Protein AF-A0A1K1N8X7-F1 (afdb_monomer_lite)

Radius of gyration: 22.72 Å; chains: 1; bounding box: 54×36×56 Å

pLDDT: mean 76.46, std 19.42, range [24.62, 95.69]

Secondary structure (DSSP, 8-state):
--S-EEEEEE-SS-EEEEEE-SSEEE----TTSSHHHHHHHHHHHHHHGGGGT-EEEESS-EEEE-STTHHHHHHH--S-EEEE-TT-GGGGSHHHHHHHHT--SEEEE--SS--TTS-S-EEEE------SSS-EE-----S----SS--S-------S-EEESSSSHHHHHHHHH-SS-EEE-SSGGGHHHHHHHHTT-

Structure (mmCIF, N/CA/C/O backbone):
data_AF-A0A1K1N8X7-F1
#
_entry.id   AF-A0A1K1N8X7-F1
#
loop_
_atom_site.group_PDB
_atom_site.id
_atom_site.type_symbol
_atom_site.label_atom_id
_atom_site.label_alt_id
_atom_site.label_comp_id
_atom_site.label_asym_id
_atom_site.label_entity_id
_atom_site.label_seq_id
_atom_site.pdbx_PDB_ins_code
_atom_site.Cartn_x
_atom_site.Cartn_y
_atom_site.Cartn_z
_atom_site.occupancy
_atom_site.B_iso_or_equiv
_atom_site.auth_seq_id
_atom_site.auth_comp_id
_atom_site.auth_asym_id
_atom_site.auth_atom_id
_atom_site.pdbx_PDB_model_num
ATOM 1 N N . MET A 1 1 ? -9.333 -3.068 -9.950 1.00 72.00 1 MET A N 1
ATOM 2 C CA . MET A 1 1 ? -9.102 -4.522 -9.776 1.00 72.00 1 MET A CA 1
ATOM 3 C C . MET A 1 1 ? -9.781 -5.036 -8.516 1.00 72.00 1 MET A C 1
ATOM 5 O O . MET A 1 1 ? -9.922 -4.272 -7.572 1.00 72.00 1 MET A O 1
ATOM 9 N N . ILE A 1 2 ? -10.157 -6.319 -8.476 1.00 72.56 2 ILE A N 1
ATOM 10 C CA . ILE A 1 2 ? -10.603 -7.015 -7.256 1.00 72.56 2 ILE A CA 1
ATOM 11 C C . ILE A 1 2 ? -9.997 -8.417 -7.294 1.00 72.56 2 ILE A C 1
ATOM 13 O O . ILE A 1 2 ? -10.147 -9.114 -8.293 1.00 72.56 2 ILE A O 1
ATOM 17 N N . GLY A 1 3 ? -9.281 -8.823 -6.251 1.00 81.94 3 GLY A N 1
ATOM 18 C CA . GLY A 1 3 ? -8.637 -10.131 -6.216 1.00 81.94 3 GLY A CA 1
ATOM 19 C C . GLY A 1 3 ? -7.491 -10.254 -5.220 1.00 81.94 3 GLY A C 1
ATOM 20 O O . GLY A 1 3 ? -7.122 -9.305 -4.524 1.00 81.94 3 GLY A O 1
ATOM 21 N N . LYS A 1 4 ? -6.944 -11.467 -5.168 1.00 86.88 4 LYS A N 1
ATOM 22 C CA . LYS A 1 4 ? -5.729 -11.830 -4.443 1.00 86.88 4 LYS A CA 1
ATOM 23 C C . LYS A 1 4 ? -4.603 -11.950 -5.464 1.00 86.88 4 LYS A C 1
ATOM 25 O O . LYS A 1 4 ? -4.744 -12.721 -6.402 1.00 86.88 4 LYS A O 1
ATOM 30 N N . TYR A 1 5 ? -3.492 -11.271 -5.217 1.00 89.12 5 TYR A N 1
ATOM 31 C CA . TYR A 1 5 ? -2.297 -11.319 -6.054 1.00 89.12 5 TYR A CA 1
ATOM 32 C C . TYR A 1 5 ? -1.122 -11.842 -5.246 1.00 89.12 5 TYR A C 1
ATOM 34 O O . TYR A 1 5 ? -0.911 -11.428 -4.105 1.00 89.12 5 TYR A O 1
ATOM 42 N N . GLU A 1 6 ? -0.374 -12.765 -5.831 1.00 88.06 6 GLU A N 1
ATOM 43 C CA . GLU A 1 6 ? 0.864 -13.287 -5.265 1.00 88.06 6 GLU A CA 1
ATOM 44 C C . GLU A 1 6 ? 2.042 -12.664 -6.010 1.00 88.06 6 GLU A C 1
ATOM 46 O O . GLU A 1 6 ? 2.036 -12.565 -7.236 1.00 88.06 6 GLU A O 1
ATOM 51 N N . ILE A 1 7 ? 3.024 -12.192 -5.248 1.00 89.56 7 ILE A N 1
ATOM 52 C CA . ILE A 1 7 ? 4.172 -11.447 -5.749 1.00 89.56 7 ILE A CA 1
ATOM 53 C C . ILE A 1 7 ? 5.427 -12.133 -5.227 1.00 89.56 7 ILE A C 1
ATOM 55 O O . ILE A 1 7 ? 5.653 -12.188 -4.018 1.00 89.56 7 ILE A O 1
ATOM 59 N N . GLU A 1 8 ? 6.252 -12.633 -6.134 1.00 86.75 8 GLU A N 1
ATOM 60 C CA . GLU A 1 8 ? 7.543 -13.248 -5.840 1.00 86.75 8 GLU A CA 1
ATOM 61 C C . GLU A 1 8 ? 8.650 -12.313 -6.343 1.00 86.75 8 GLU A C 1
ATOM 63 O O . GLU A 1 8 ? 8.686 -11.962 -7.522 1.00 86.75 8 GLU A O 1
ATOM 68 N N . ILE A 1 9 ? 9.540 -11.864 -5.461 1.00 86.69 9 ILE A N 1
ATOM 69 C CA . ILE A 1 9 ? 10.642 -10.955 -5.799 1.00 86.69 9 ILE A CA 1
ATOM 70 C C . ILE A 1 9 ? 11.931 -11.576 -5.299 1.00 86.69 9 ILE A C 1
ATOM 72 O O . ILE A 1 9 ? 12.084 -11.809 -4.103 1.00 86.69 9 ILE A O 1
ATOM 76 N N . TYR A 1 10 ? 12.883 -11.837 -6.184 1.00 82.50 10 TYR A N 1
ATOM 77 C CA . TYR A 1 10 ? 14.121 -12.482 -5.770 1.00 82.50 10 TYR A CA 1
ATOM 78 C C . TYR A 1 10 ? 15.327 -12.069 -6.598 1.00 82.50 10 TYR A C 1
ATOM 80 O O . TYR A 1 10 ? 15.228 -11.654 -7.751 1.00 82.50 10 TYR A O 1
ATOM 88 N N . ASN A 1 11 ? 16.491 -12.220 -5.984 1.00 83.81 11 ASN A N 1
ATOM 89 C CA . ASN A 1 11 ? 17.795 -12.193 -6.627 1.00 83.81 11 ASN A CA 1
ATOM 90 C C . ASN A 1 11 ? 18.668 -13.299 -6.006 1.00 83.81 11 ASN A C 1
ATOM 92 O O . ASN A 1 11 ? 18.189 -14.147 -5.254 1.00 83.81 11 ASN A O 1
ATOM 96 N N . ASN A 1 12 ? 19.973 -13.281 -6.272 1.00 80.94 12 ASN A N 1
ATOM 97 C CA . ASN A 1 12 ? 20.897 -14.292 -5.746 1.00 80.94 12 ASN A CA 1
ATOM 98 C C . ASN A 1 12 ? 21.071 -14.272 -4.211 1.00 80.94 12 ASN A C 1
ATOM 100 O O . ASN A 1 12 ? 21.684 -15.183 -3.658 1.00 80.94 12 ASN A O 1
ATOM 104 N N . ARG A 1 13 ? 20.608 -13.224 -3.520 1.00 76.94 13 ARG A N 1
ATOM 105 C CA . ARG A 1 13 ? 20.827 -12.993 -2.082 1.00 76.94 13 ARG A CA 1
ATOM 106 C C . ARG A 1 13 ? 19.552 -13.105 -1.257 1.00 76.94 13 ARG A C 1
ATOM 108 O O . ARG A 1 13 ? 19.610 -13.582 -0.127 1.00 76.94 13 ARG A O 1
ATOM 115 N N . VAL A 1 14 ? 18.432 -12.632 -1.790 1.00 74.06 14 VAL A N 1
ATOM 116 C CA . VAL A 1 14 ? 17.163 -12.523 -1.073 1.00 74.06 14 VAL A CA 1
ATOM 117 C C . VAL A 1 14 ? 16.013 -12.979 -1.953 1.00 74.06 14 VAL A C 1
ATOM 119 O O . VAL A 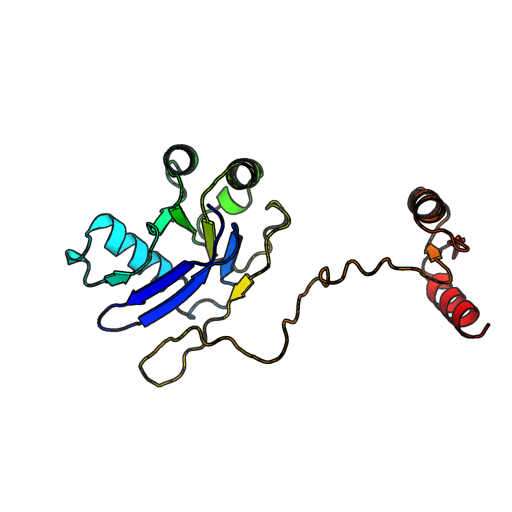1 14 ? 16.045 -12.832 -3.173 1.00 74.06 14 VAL A O 1
ATOM 122 N N . HIS A 1 15 ? 14.998 -13.539 -1.307 1.00 78.88 15 HIS A N 1
ATOM 123 C CA . HIS A 1 15 ? 13.790 -14.026 -1.945 1.00 78.88 15 HIS A CA 1
ATOM 124 C C . HIS A 1 15 ? 12.607 -13.662 -1.050 1.00 78.88 15 HIS A C 1
ATOM 126 O O . HIS A 1 15 ? 12.531 -14.109 0.092 1.00 78.88 15 HIS A O 1
ATOM 132 N N . TYR A 1 16 ? 11.727 -12.835 -1.594 1.00 78.00 16 TYR A N 1
ATOM 133 C CA . TYR A 1 16 ? 10.514 -12.287 -1.023 1.00 78.00 16 TYR A CA 1
ATOM 134 C C . TYR A 1 16 ? 9.281 -12.911 -1.683 1.00 78.00 16 TYR A C 1
ATOM 136 O O . TYR A 1 16 ? 9.212 -13.012 -2.903 1.00 78.00 16 TYR A O 1
ATOM 144 N N . PHE A 1 17 ? 8.286 -13.272 -0.877 1.00 79.50 17 PHE A N 1
ATOM 145 C CA . PHE A 1 17 ? 6.975 -13.730 -1.342 1.00 79.50 17 PHE A CA 1
ATOM 146 C C . PHE A 1 17 ? 5.858 -13.003 -0.590 1.00 79.50 17 PHE A C 1
ATOM 148 O O . PHE A 1 17 ? 5.690 -13.213 0.607 1.00 79.50 17 PHE A O 1
ATOM 155 N N . LEU A 1 18 ? 5.090 -12.161 -1.270 1.00 78.75 18 LEU A N 1
ATOM 156 C CA . LEU A 1 18 ? 4.001 -11.381 -0.691 1.00 78.75 18 LEU A CA 1
ATOM 157 C C . LEU A 1 18 ? 2.666 -11.799 -1.306 1.00 78.75 18 LEU A C 1
ATOM 159 O O . LEU A 1 18 ? 2.578 -12.151 -2.476 1.00 78.75 18 LEU A O 1
ATOM 163 N N . THR A 1 19 ? 1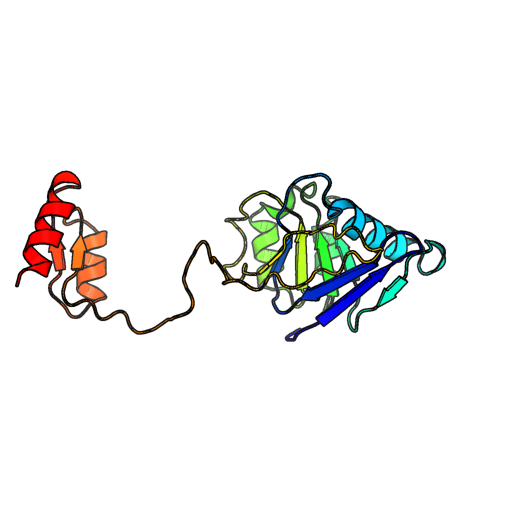.599 -11.715 -0.521 1.00 80.62 19 THR A N 1
ATOM 164 C CA . THR A 1 19 ? 0.231 -11.810 -1.025 1.00 80.62 19 THR A CA 1
ATOM 165 C C . THR A 1 19 ? -0.491 -10.504 -0.731 1.00 80.62 19 THR A C 1
ATOM 167 O O . THR A 1 19 ? -0.490 -10.064 0.414 1.00 80.62 19 THR A O 1
ATOM 170 N N . VAL A 1 20 ? -1.140 -9.917 -1.735 1.00 82.75 20 VAL A N 1
ATOM 171 C CA . VAL A 1 20 ? -1.930 -8.687 -1.600 1.00 82.75 20 VAL A CA 1
ATOM 172 C C . VAL A 1 20 ? -3.382 -8.992 -1.951 1.00 82.75 20 VAL A C 1
ATOM 174 O O . VAL A 1 20 ? -3.670 -9.482 -3.041 1.00 82.75 20 VAL A O 1
ATOM 177 N N . LYS A 1 21 ? -4.310 -8.756 -1.020 1.00 78.06 21 LYS A N 1
ATOM 178 C CA . LYS A 1 21 ? -5.738 -9.113 -1.185 1.00 78.06 21 LYS A CA 1
ATOM 179 C C . LYS A 1 21 ? -6.681 -7.924 -1.220 1.00 78.06 21 LYS A C 1
ATOM 181 O O . LYS A 1 21 ? -7.810 -8.057 -1.686 1.00 78.06 21 LYS A O 1
ATOM 186 N N . ARG A 1 22 ? -6.240 -6.784 -0.698 1.00 75.38 22 ARG A N 1
ATOM 187 C CA . ARG A 1 22 ? -7.033 -5.561 -0.608 1.00 75.38 22 ARG A CA 1
ATOM 188 C C . ARG A 1 22 ? -6.318 -4.414 -1.299 1.00 75.38 22 ARG A C 1
ATOM 190 O O . ARG A 1 22 ? -5.127 -4.495 -1.583 1.00 75.38 22 ARG A O 1
ATOM 197 N N . ASN A 1 23 ? -7.072 -3.349 -1.539 1.00 79.44 23 ASN A N 1
ATOM 198 C CA . ASN A 1 23 ? -6.563 -2.118 -2.124 1.00 79.44 23 ASN A CA 1
ATOM 199 C C . ASN A 1 23 ? -5.400 -1.519 -1.321 1.00 79.44 23 ASN A C 1
ATOM 201 O O . ASN A 1 23 ? -4.523 -0.938 -1.939 1.00 79.44 23 ASN A O 1
ATOM 205 N N . ILE A 1 24 ? -5.357 -1.658 0.010 1.00 83.50 24 ILE A N 1
ATOM 206 C CA . ILE A 1 24 ? -4.249 -1.163 0.839 1.00 83.50 24 ILE A CA 1
ATOM 207 C C . ILE A 1 24 ? -3.715 -2.281 1.743 1.00 83.50 24 ILE A C 1
ATOM 209 O O . ILE A 1 24 ? -4.444 -2.879 2.535 1.00 83.50 24 ILE A O 1
ATOM 213 N N . THR A 1 25 ? -2.409 -2.512 1.659 1.00 80.81 25 THR A N 1
ATOM 214 C CA . THR A 1 25 ? -1.630 -3.416 2.508 1.00 80.81 25 THR A CA 1
ATOM 215 C C . THR A 1 25 ? -0.494 -2.621 3.149 1.00 80.81 25 THR A C 1
ATOM 217 O O . THR A 1 25 ? 0.231 -1.912 2.454 1.00 80.81 25 THR A O 1
ATOM 220 N N . ILE A 1 26 ? -0.306 -2.743 4.464 1.00 79.00 26 ILE A N 1
ATOM 221 C CA . ILE A 1 26 ? 0.755 -2.051 5.204 1.00 79.00 26 ILE A CA 1
ATOM 222 C C . ILE A 1 26 ? 1.834 -3.048 5.651 1.00 79.00 26 ILE A C 1
ATOM 224 O O . ILE A 1 26 ? 1.580 -4.091 6.243 1.00 79.00 26 ILE A O 1
ATOM 228 N N . LEU A 1 27 ? 3.102 -2.742 5.411 1.00 76.69 27 LEU A N 1
ATOM 229 C CA . LEU A 1 27 ? 4.217 -3.580 5.855 1.00 76.69 27 LEU A CA 1
ATOM 230 C C . LEU A 1 27 ? 4.910 -2.949 7.073 1.00 76.69 27 LEU A C 1
ATOM 232 O O . LEU A 1 27 ? 5.985 -2.369 6.927 1.00 76.69 27 LEU A O 1
ATOM 236 N N . GLN A 1 28 ? 4.377 -3.108 8.293 1.00 68.75 28 GLN A N 1
ATOM 237 C CA . GLN A 1 28 ? 5.000 -2.532 9.506 1.00 68.75 28 GLN A CA 1
ATOM 238 C C . GLN A 1 28 ? 6.149 -3.371 10.077 1.00 68.75 28 GLN A C 1
ATOM 240 O O . GLN A 1 28 ? 6.149 -4.602 10.021 1.00 68.75 28 GLN A O 1
ATOM 245 N N . GLY A 1 29 ? 7.172 -2.723 10.630 1.00 58.84 29 GLY A N 1
ATOM 246 C CA . GLY A 1 29 ? 8.235 -3.400 11.380 1.00 58.84 29 GLY A CA 1
ATOM 247 C C . GLY A 1 29 ? 9.500 -2.562 11.542 1.00 58.84 29 GLY A C 1
ATOM 248 O O . GLY A 1 29 ? 9.657 -1.519 10.913 1.00 58.84 29 GLY A O 1
ATOM 249 N N . ASN A 1 30 ? 10.412 -3.042 12.385 1.00 52.59 30 ASN A N 1
ATOM 250 C CA . ASN A 1 30 ? 11.637 -2.326 12.735 1.00 52.59 30 ASN A CA 1
ATOM 251 C C . ASN A 1 30 ? 12.576 -2.168 11.519 1.00 52.59 30 ASN A C 1
ATOM 253 O O . ASN A 1 30 ? 12.625 -3.017 10.623 1.00 52.59 30 ASN A O 1
ATOM 257 N N . SER A 1 31 ? 13.341 -1.076 11.496 1.00 46.53 31 SER A N 1
ATOM 258 C CA . SER A 1 31 ? 14.423 -0.841 10.527 1.00 46.53 31 SER A CA 1
ATOM 259 C C . SER A 1 31 ? 15.435 -1.969 10.683 1.00 46.53 31 SER A C 1
ATOM 261 O O . SER A 1 31 ? 15.655 -2.434 11.797 1.00 46.53 31 SER A O 1
ATOM 263 N N . ALA A 1 32 ? 16.023 -2.395 9.564 1.00 48.53 32 ALA A N 1
ATOM 264 C CA . ALA A 1 32 ? 16.865 -3.590 9.398 1.00 48.53 32 ALA A CA 1
ATOM 265 C C . ALA A 1 32 ? 16.143 -4.909 9.067 1.00 48.53 32 ALA A C 1
ATOM 267 O O . ALA A 1 32 ? 16.791 -5.945 8.963 1.00 48.53 32 ALA A O 1
ATOM 268 N N . THR A 1 33 ? 14.832 -4.897 8.816 1.00 58.91 33 THR A N 1
ATOM 269 C CA . THR A 1 33 ? 14.103 -6.133 8.487 1.00 58.91 33 THR A CA 1
ATOM 270 C C . THR A 1 33 ? 14.033 -6.487 6.992 1.00 58.91 33 THR A C 1
ATOM 272 O O . THR A 1 33 ? 13.605 -7.586 6.666 1.00 58.91 33 THR A O 1
ATOM 275 N N . GLY A 1 34 ? 14.481 -5.609 6.080 1.00 63.44 34 GLY A N 1
ATOM 276 C CA . GLY A 1 34 ? 14.489 -5.863 4.624 1.00 63.44 34 GLY A CA 1
ATOM 277 C C . GLY A 1 34 ? 13.349 -5.209 3.823 1.00 63.44 34 GLY A C 1
ATOM 278 O O . GLY A 1 34 ? 13.212 -5.469 2.636 1.00 63.44 34 GLY A O 1
ATOM 279 N N . LYS A 1 35 ? 12.541 -4.331 4.435 1.00 74.44 35 LYS A N 1
ATOM 280 C CA . LYS A 1 35 ? 11.415 -3.631 3.770 1.00 74.44 35 LYS A CA 1
ATOM 281 C C . LYS A 1 35 ? 11.875 -2.632 2.712 1.00 74.44 35 LYS A C 1
ATOM 283 O O . LYS A 1 35 ? 11.368 -2.623 1.599 1.00 74.44 35 LYS A O 1
ATOM 288 N N . THR A 1 36 ? 12.861 -1.812 3.064 1.00 76.06 36 THR A N 1
ATOM 289 C CA . THR A 1 36 ? 13.471 -0.863 2.129 1.00 76.06 36 THR A CA 1
ATOM 290 C C . THR A 1 36 ? 14.169 -1.608 0.994 1.00 76.06 36 THR A C 1
ATOM 292 O O . THR A 1 36 ? 14.104 -1.177 -0.150 1.00 76.06 36 THR A O 1
ATOM 295 N N . GLU A 1 37 ? 14.765 -2.771 1.285 1.00 80.75 37 GLU A N 1
ATOM 296 C CA . GLU A 1 37 ? 15.372 -3.629 0.264 1.00 80.75 37 GLU A CA 1
ATOM 297 C C . GLU A 1 37 ? 14.320 -4.196 -0.695 1.00 80.75 37 GLU A C 1
ATOM 299 O O . GLU A 1 37 ? 14.525 -4.146 -1.901 1.00 80.75 37 GLU A O 1
ATOM 304 N N . LEU A 1 38 ? 13.162 -4.646 -0.196 1.00 85.38 38 LEU A N 1
ATOM 305 C CA . LEU A 1 38 ? 12.038 -5.065 -1.040 1.00 85.38 38 LEU A CA 1
ATOM 306 C C . LEU A 1 38 ? 11.652 -3.974 -2.054 1.00 85.38 38 LEU A C 1
ATOM 308 O O . LEU A 1 38 ? 11.585 -4.253 -3.249 1.00 85.38 38 LEU A O 1
ATOM 312 N N . ILE A 1 39 ? 11.433 -2.737 -1.594 1.00 89.00 39 ILE A N 1
ATOM 313 C CA . ILE A 1 39 ? 11.075 -1.616 -2.480 1.00 89.00 39 ILE A CA 1
ATOM 314 C C . ILE A 1 39 ? 12.217 -1.312 -3.455 1.00 89.00 39 ILE A C 1
ATOM 316 O O . ILE A 1 39 ? 11.967 -1.122 -4.645 1.00 89.00 39 ILE A O 1
ATOM 320 N N . ARG A 1 40 ? 13.468 -1.317 -2.978 1.00 88.50 40 ARG A N 1
ATOM 321 C CA . ARG A 1 40 ? 14.656 -1.089 -3.811 1.00 88.50 40 ARG A CA 1
ATOM 322 C C . ARG A 1 40 ? 14.732 -2.087 -4.965 1.00 88.50 40 ARG A C 1
ATOM 324 O O . ARG A 1 40 ? 14.903 -1.670 -6.102 1.00 88.50 40 ARG A O 1
ATOM 331 N N . LEU A 1 41 ? 14.539 -3.379 -4.698 1.00 90.12 41 LEU A N 1
ATOM 332 C CA . LEU A 1 41 ? 14.588 -4.425 -5.726 1.00 90.12 41 LEU A CA 1
ATOM 333 C C . LEU A 1 41 ? 13.492 -4.266 -6.785 1.00 90.12 41 LEU A C 1
ATOM 335 O O . LEU A 1 41 ? 13.752 -4.484 -7.967 1.00 90.12 41 LEU A O 1
ATOM 339 N N . ILE A 1 42 ? 12.282 -3.866 -6.383 1.00 94.06 42 ILE A N 1
ATOM 340 C CA . ILE A 1 42 ? 11.193 -3.589 -7.330 1.00 94.06 42 ILE A CA 1
ATOM 341 C C . ILE A 1 42 ? 11.545 -2.375 -8.195 1.00 94.06 42 ILE A C 1
ATOM 343 O O . ILE A 1 42 ? 11.350 -2.422 -9.406 1.00 94.06 42 ILE A O 1
ATOM 347 N N . GLY A 1 43 ? 12.094 -1.314 -7.597 1.00 93.81 43 GLY A N 1
ATOM 348 C CA . GLY A 1 43 ? 12.539 -0.125 -8.327 1.00 93.81 43 GLY A CA 1
ATOM 349 C C . GLY A 1 43 ? 13.672 -0.423 -9.314 1.00 93.81 43 GLY A C 1
ATOM 350 O O . GLY A 1 43 ? 13.615 0.013 -10.464 1.00 93.81 43 GLY A O 1
ATOM 351 N N . ASP A 1 44 ? 14.660 -1.220 -8.902 1.00 94.00 44 ASP A N 1
ATOM 352 C CA . ASP A 1 44 ? 15.766 -1.656 -9.762 1.00 94.00 44 ASP A CA 1
ATOM 353 C C . ASP A 1 44 ? 15.244 -2.453 -10.969 1.00 94.00 44 ASP A C 1
ATOM 355 O O . ASP A 1 44 ? 15.684 -2.228 -12.103 1.00 94.00 44 ASP A O 1
ATOM 359 N N . TYR A 1 45 ? 14.285 -3.359 -10.736 1.00 95.69 45 TYR A N 1
ATOM 360 C CA . TYR A 1 45 ? 13.631 -4.132 -11.792 1.00 95.69 45 TYR A CA 1
ATOM 361 C C . TYR A 1 45 ? 12.765 -3.257 -12.704 1.00 95.69 45 TYR A C 1
ATOM 363 O O . TYR A 1 45 ? 12.783 -3.441 -13.916 1.00 95.69 45 TYR A O 1
ATOM 371 N N . GLU A 1 46 ? 12.034 -2.282 -12.164 1.00 93.44 46 GLU A N 1
ATOM 372 C CA . GLU A 1 46 ? 11.236 -1.353 -12.971 1.00 93.44 46 GLU A CA 1
ATOM 373 C C . GLU A 1 46 ? 12.113 -0.546 -13.939 1.00 93.44 46 GLU A C 1
ATOM 375 O O . GLU A 1 46 ? 11.727 -0.334 -15.088 1.00 93.44 46 GLU A O 1
ATOM 380 N N . GLN A 1 47 ? 13.297 -0.117 -13.494 1.00 92.62 47 GLN A N 1
ATOM 381 C CA . GLN A 1 47 ? 14.210 0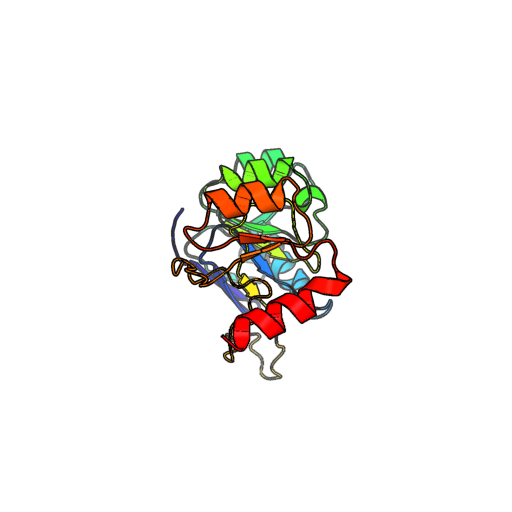.690 -14.306 1.00 92.62 47 GLN A CA 1
ATOM 382 C C . GLN A 1 47 ? 14.992 -0.137 -15.328 1.00 92.62 47 GLN A C 1
ATOM 384 O O . GLN A 1 47 ? 15.174 0.303 -16.461 1.00 92.62 47 GLN A O 1
ATOM 389 N N . ASN A 1 48 ? 15.476 -1.318 -14.931 1.00 94.12 48 ASN A N 1
ATOM 390 C CA . ASN A 1 48 ? 16.472 -2.066 -15.707 1.00 94.12 48 ASN A CA 1
ATOM 391 C C . ASN A 1 48 ? 15.993 -3.454 -16.161 1.00 94.12 48 ASN A C 1
ATOM 393 O O . ASN A 1 48 ? 16.737 -4.177 -16.829 1.00 94.12 48 ASN A O 1
ATOM 397 N N . GLY A 1 49 ? 14.779 -3.864 -15.793 1.00 92.19 49 GLY A N 1
ATOM 398 C CA . GLY A 1 49 ? 14.249 -5.199 -16.061 1.00 92.19 49 GLY A CA 1
ATOM 399 C C . GLY A 1 49 ? 15.182 -6.293 -15.541 1.00 92.19 49 GLY A C 1
ATOM 400 O O . GLY A 1 49 ? 15.756 -6.189 -14.456 1.00 92.19 49 GLY A O 1
ATOM 401 N N . MET A 1 50 ? 15.392 -7.330 -16.354 1.00 88.88 50 MET A N 1
ATOM 402 C CA . MET A 1 50 ? 16.270 -8.463 -16.023 1.00 88.88 50 MET A CA 1
ATOM 403 C C . MET A 1 50 ? 17.738 -8.060 -15.794 1.00 88.88 50 MET A C 1
ATOM 405 O O . MET A 1 50 ? 18.451 -8.748 -15.064 1.00 88.88 50 MET A O 1
ATOM 409 N N . SER A 1 51 ? 18.192 -6.935 -16.359 1.00 92.81 51 SER A N 1
ATOM 410 C CA . SER A 1 51 ? 19.570 -6.444 -16.199 1.00 92.81 51 SER A CA 1
ATOM 411 C C . SER A 1 51 ? 19.880 -5.970 -14.776 1.00 92.81 51 SER A C 1
ATOM 413 O O . SER A 1 51 ? 21.046 -5.846 -14.415 1.00 92.81 51 SER A O 1
ATOM 415 N N . SER A 1 52 ? 18.856 -5.752 -13.944 1.00 92.75 52 SER A N 1
ATOM 416 C CA . SER A 1 52 ? 19.017 -5.476 -12.510 1.00 92.75 52 SER A CA 1
ATOM 417 C C . SER A 1 52 ? 19.554 -6.674 -11.710 1.00 92.75 52 SER A C 1
ATOM 419 O O . SER A 1 52 ? 19.983 -6.512 -10.569 1.00 92.75 52 SER A O 1
ATOM 421 N N . GLY A 1 53 ? 19.499 -7.891 -12.269 1.00 92.25 53 GLY A N 1
ATOM 422 C CA . GLY A 1 53 ? 19.743 -9.129 -11.521 1.00 92.25 53 GLY A CA 1
ATOM 423 C C . GLY A 1 53 ? 18.610 -9.494 -10.553 1.00 92.25 53 GLY A C 1
ATOM 424 O O . GLY A 1 53 ? 18.778 -10.393 -9.725 1.00 92.25 53 GLY A O 1
ATOM 425 N N . VAL A 1 54 ? 17.469 -8.805 -10.647 1.00 93.12 54 VAL A N 1
ATOM 426 C CA . VAL A 1 54 ? 16.241 -9.062 -9.889 1.00 93.12 54 VAL A CA 1
ATOM 427 C C . VAL A 1 54 ? 15.216 -9.718 -10.807 1.00 93.12 54 VAL A C 1
ATOM 429 O O . VAL A 1 54 ? 15.117 -9.394 -11.988 1.00 93.12 54 VAL A O 1
ATOM 432 N N . THR A 1 55 ? 14.436 -10.644 -10.265 1.00 93.00 55 THR A N 1
ATOM 433 C CA . THR A 1 55 ? 13.226 -11.164 -10.903 1.00 93.00 55 THR A CA 1
ATOM 434 C C . THR A 1 55 ? 12.015 -10.778 -10.069 1.00 93.00 55 THR A C 1
ATOM 436 O O . THR A 1 55 ? 12.008 -10.998 -8.859 1.00 93.00 55 THR A O 1
ATOM 439 N N . VAL A 1 56 ? 10.992 -10.229 -10.724 1.00 93.94 56 VAL A N 1
ATOM 440 C CA . VAL A 1 56 ? 9.678 -9.952 -10.135 1.00 93.94 56 VAL A CA 1
ATOM 441 C C . VAL A 1 56 ? 8.646 -10.782 -10.889 1.00 93.94 56 VAL A C 1
ATOM 443 O O . VAL A 1 56 ? 8.463 -10.598 -12.092 1.00 93.94 56 VAL A O 1
ATOM 446 N N . ARG A 1 57 ? 7.979 -11.707 -10.199 1.00 93.56 57 ARG A N 1
ATOM 447 C CA . ARG A 1 57 ? 6.850 -12.473 -10.731 1.00 93.56 57 ARG A CA 1
ATOM 448 C C . ARG A 1 57 ? 5.574 -12.038 -10.040 1.00 93.56 57 ARG A C 1
ATOM 450 O O . ARG A 1 57 ? 5.466 -12.099 -8.821 1.00 93.56 57 ARG A O 1
ATOM 457 N N . SER A 1 58 ? 4.619 -11.603 -10.840 1.00 92.12 58 SER A N 1
ATOM 458 C CA . SER A 1 58 ? 3.287 -11.211 -10.407 1.00 92.12 58 SER A CA 1
ATOM 459 C C . SER A 1 58 ? 2.379 -11.257 -11.629 1.00 92.12 58 SER A C 1
ATOM 461 O O . SER A 1 58 ? 2.818 -10.950 -12.739 1.00 92.12 58 SER A O 1
ATOM 463 N N . GLU A 1 59 ? 1.117 -11.624 -11.433 1.00 91.69 59 GLU A N 1
ATOM 464 C CA . GLU A 1 59 ? 0.091 -11.562 -12.486 1.00 91.69 59 GLU A CA 1
ATOM 465 C C . GLU A 1 59 ? -0.196 -10.118 -12.924 1.00 91.69 59 GLU A C 1
ATOM 467 O O . GLU A 1 59 ? -0.727 -9.873 -14.004 1.00 91.69 59 GLU A O 1
ATOM 472 N N . VAL A 1 60 ? 0.169 -9.157 -12.073 1.00 92.75 60 VAL A N 1
ATOM 473 C CA . VAL A 1 60 ? -0.081 -7.730 -12.253 1.00 92.75 60 VAL A CA 1
ATOM 474 C C . VAL A 1 60 ? 1.223 -6.956 -12.149 1.00 92.75 60 VAL A C 1
ATOM 476 O O . VAL A 1 60 ? 2.096 -7.294 -11.347 1.00 92.75 60 VAL A O 1
ATOM 479 N N . ARG A 1 61 ? 1.344 -5.872 -12.921 1.00 94.50 61 ARG A N 1
ATOM 480 C CA . ARG A 1 61 ? 2.501 -4.976 -12.867 1.00 94.50 61 ARG A CA 1
ATOM 481 C C . ARG A 1 61 ? 2.765 -4.501 -11.432 1.00 94.50 61 ARG A C 1
ATOM 483 O O . ARG A 1 61 ? 1.846 -4.080 -10.732 1.00 94.50 61 ARG A O 1
ATOM 490 N N . CYS A 1 62 ? 4.035 -4.508 -11.033 1.00 95.19 62 CYS A N 1
ATOM 491 C CA . CYS A 1 62 ? 4.510 -3.883 -9.801 1.00 95.19 62 CYS A CA 1
ATOM 492 C C . CYS A 1 62 ? 5.336 -2.631 -10.137 1.00 95.19 62 CYS A C 1
ATOM 494 O O . CYS A 1 62 ? 6.116 -2.648 -11.088 1.00 95.19 62 CYS A O 1
ATOM 496 N N . THR A 1 63 ? 5.162 -1.548 -9.381 1.00 95.69 63 THR A N 1
ATOM 497 C CA . THR A 1 63 ? 5.895 -0.278 -9.563 1.00 95.69 63 THR A CA 1
ATOM 498 C C . THR A 1 63 ? 6.184 0.373 -8.218 1.00 95.69 63 THR A C 1
ATOM 500 O O . THR A 1 63 ? 5.484 0.100 -7.239 1.00 95.69 63 THR A O 1
ATOM 503 N N . VAL A 1 64 ? 7.195 1.242 -8.168 1.00 95.19 64 VAL A N 1
ATOM 504 C CA . VAL A 1 64 ? 7.491 2.061 -6.989 1.00 95.19 64 VAL A CA 1
ATOM 505 C C . VAL A 1 64 ? 7.043 3.501 -7.221 1.00 95.19 64 VAL A C 1
ATOM 507 O O . VAL A 1 64 ? 7.407 4.139 -8.216 1.00 95.19 64 VAL A O 1
ATOM 510 N N . LEU A 1 65 ? 6.297 4.045 -6.259 1.00 95.06 65 LEU A N 1
ATOM 511 C CA . LEU A 1 65 ? 5.925 5.456 -6.228 1.00 95.06 65 LEU A CA 1
ATOM 512 C C . LEU A 1 65 ? 6.751 6.191 -5.165 1.00 95.06 65 LEU A C 1
ATOM 514 O O . LEU A 1 65 ? 6.762 5.819 -3.994 1.00 95.06 65 LEU A O 1
ATOM 518 N N . THR A 1 66 ? 7.447 7.243 -5.588 1.00 92.12 66 THR A N 1
ATOM 519 C CA . THR A 1 66 ? 8.293 8.100 -4.741 1.00 92.12 66 THR A CA 1
ATOM 520 C C . THR A 1 66 ? 7.711 9.513 -4.683 1.00 92.12 66 THR A C 1
ATOM 522 O O . THR A 1 66 ? 6.716 9.791 -5.343 1.00 92.12 66 THR A O 1
ATOM 525 N N . ASN A 1 67 ? 8.301 10.426 -3.900 1.00 90.38 67 ASN A N 1
ATOM 526 C CA . ASN A 1 67 ? 7.782 11.797 -3.748 1.00 90.38 67 ASN A CA 1
ATOM 527 C C . ASN A 1 67 ? 7.730 12.611 -5.055 1.00 90.38 67 ASN A C 1
ATOM 529 O O . ASN A 1 67 ? 6.965 13.572 -5.136 1.00 90.38 67 ASN A O 1
ATOM 533 N N . ILE A 1 68 ? 8.547 12.266 -6.052 1.00 89.12 68 ILE A N 1
ATOM 534 C CA . ILE A 1 68 ? 8.683 13.046 -7.286 1.00 89.12 68 ILE A CA 1
ATOM 535 C C . ILE A 1 68 ? 7.468 12.796 -8.178 1.00 89.12 68 ILE A C 1
ATOM 537 O O . ILE A 1 68 ? 7.191 11.653 -8.543 1.00 89.12 68 ILE A O 1
ATOM 541 N N . ASP A 1 69 ? 6.749 13.871 -8.513 1.00 90.06 69 ASP A N 1
ATOM 542 C CA . ASP A 1 69 ? 5.589 13.879 -9.415 1.00 90.06 69 ASP A CA 1
ATOM 543 C C . ASP A 1 69 ? 4.558 12.779 -9.126 1.00 90.06 69 ASP A C 1
ATOM 545 O O . ASP A 1 69 ? 3.886 12.265 -10.025 1.00 90.06 69 ASP A O 1
ATOM 549 N N . TRP A 1 70 ? 4.413 12.419 -7.847 1.00 93.44 70 TRP A N 1
ATOM 550 C CA . TRP A 1 70 ? 3.653 11.242 -7.434 1.00 93.44 70 TRP A CA 1
ATOM 551 C C . TRP A 1 70 ? 2.198 11.289 -7.909 1.00 93.44 70 TRP A C 1
ATOM 553 O O . TRP A 1 70 ? 1.666 10.262 -8.310 1.00 93.44 70 TRP A O 1
ATOM 563 N N . LYS A 1 71 ? 1.569 12.475 -7.932 1.00 92.06 71 LYS A N 1
ATOM 564 C CA . LYS A 1 71 ? 0.191 12.658 -8.421 1.00 92.06 71 LYS A CA 1
ATOM 565 C C . LYS A 1 71 ? 0.074 12.347 -9.907 1.00 92.06 71 LYS A C 1
ATOM 567 O O . LYS A 1 71 ? -0.827 11.626 -10.319 1.00 92.06 71 LYS A O 1
ATOM 572 N N . LEU A 1 72 ? 0.994 12.889 -10.704 1.00 92.50 72 LEU A N 1
ATOM 573 C CA . LEU A 1 72 ? 0.999 12.691 -12.149 1.00 92.50 72 LEU A CA 1
ATOM 574 C C . LEU A 1 72 ? 1.249 11.218 -12.483 1.00 92.50 72 LEU A C 1
ATOM 576 O O . LEU A 1 72 ? 0.520 10.649 -13.292 1.00 92.50 72 LEU A O 1
ATOM 580 N N . ARG A 1 73 ? 2.230 10.589 -11.819 1.00 93.94 73 ARG A N 1
ATOM 581 C CA . ARG A 1 73 ? 2.494 9.153 -11.990 1.00 93.94 73 ARG A CA 1
ATOM 582 C C . ARG A 1 73 ? 1.301 8.315 -11.543 1.00 93.94 73 ARG A C 1
ATOM 584 O O . ARG A 1 73 ? 0.890 7.445 -12.296 1.00 93.94 73 ARG A O 1
ATOM 591 N N . LEU A 1 74 ? 0.724 8.586 -10.372 1.00 93.81 74 LEU A N 1
ATOM 592 C CA . LEU A 1 74 ? -0.408 7.820 -9.847 1.00 93.81 74 LEU A CA 1
ATOM 593 C C . LEU A 1 74 ? -1.623 7.875 -10.780 1.00 93.81 74 LEU A C 1
ATOM 595 O O . LEU A 1 74 ? -2.222 6.840 -11.040 1.00 93.81 74 LEU A O 1
ATOM 599 N N . ASN A 1 75 ? -1.936 9.045 -11.340 1.00 91.31 75 ASN A N 1
ATOM 600 C CA . ASN A 1 75 ? -3.048 9.208 -12.283 1.00 91.31 75 ASN A CA 1
ATOM 601 C C . ASN A 1 75 ? -2.849 8.464 -13.612 1.00 91.31 75 ASN A C 1
ATOM 603 O O . ASN A 1 75 ? -3.821 8.207 -14.312 1.00 91.31 75 ASN A O 1
ATOM 607 N N . ALA A 1 76 ? -1.606 8.148 -13.980 1.00 92.44 76 ALA A N 1
ATOM 608 C CA . ALA A 1 76 ? -1.294 7.376 -15.181 1.00 92.44 76 ALA A CA 1
ATOM 609 C C . ALA A 1 76 ? -1.292 5.856 -14.933 1.00 92.44 76 ALA A C 1
ATOM 611 O O . ALA A 1 76 ? -1.176 5.078 -15.883 1.00 92.44 76 ALA A O 1
ATOM 612 N N . LEU A 1 77 ? -1.367 5.424 -13.672 1.00 93.69 77 LEU A N 1
ATOM 613 C CA . LEU A 1 77 ? -1.349 4.017 -13.292 1.00 93.69 77 LEU A CA 1
ATOM 614 C C . LEU A 1 77 ? -2.774 3.488 -13.151 1.00 93.69 77 LEU A C 1
ATOM 616 O O . LEU A 1 77 ? -3.595 4.050 -12.432 1.00 93.69 77 LEU A O 1
ATOM 620 N N . HIS A 1 78 ? -3.020 2.347 -13.785 1.00 93.25 78 HIS A N 1
ATOM 621 C CA . HIS A 1 78 ? -4.257 1.590 -13.659 1.00 93.25 78 HIS A CA 1
ATOM 622 C C . HIS A 1 78 ? -3.945 0.123 -13.460 1.00 93.25 78 HIS A C 1
ATOM 624 O O . HIS A 1 78 ? -2.952 -0.387 -13.991 1.00 93.25 78 HIS A O 1
ATOM 630 N N . GLY A 1 79 ? -4.791 -0.545 -12.685 1.00 92.38 79 GLY A N 1
ATOM 631 C CA . GLY A 1 79 ? -4.674 -1.962 -12.401 1.00 92.38 79 GLY A CA 1
ATOM 632 C C . GLY A 1 79 ? -3.252 -2.423 -12.049 1.00 92.38 79 GLY A C 1
ATOM 633 O O . GLY A 1 79 ? -2.776 -3.405 -12.606 1.00 92.38 79 GLY A O 1
ATOM 634 N N . THR A 1 80 ? -2.545 -1.686 -11.192 1.00 94.81 80 THR A N 1
ATOM 635 C CA . THR A 1 80 ? -1.134 -1.920 -10.845 1.00 94.81 80 THR A CA 1
ATOM 636 C C . THR A 1 80 ? -0.972 -2.098 -9.331 1.00 94.81 80 THR A C 1
ATOM 638 O O . THR A 1 80 ? -1.746 -1.549 -8.547 1.00 94.81 80 THR A O 1
ATOM 641 N N . ILE A 1 81 ? 0.042 -2.853 -8.898 1.00 94.88 81 ILE A N 1
ATOM 642 C CA . ILE A 1 81 ? 0.456 -2.936 -7.491 1.00 94.88 81 ILE A CA 1
ATOM 643 C C . ILE A 1 81 ? 1.577 -1.921 -7.238 1.00 94.88 81 ILE A C 1
ATOM 645 O O . ILE A 1 81 ? 2.676 -2.027 -7.785 1.00 94.88 81 ILE A O 1
ATOM 649 N N . ILE A 1 82 ? 1.289 -0.925 -6.412 1.00 95.69 82 ILE A N 1
ATOM 650 C CA . ILE A 1 82 ? 2.129 0.243 -6.165 1.00 95.69 82 ILE A CA 1
ATOM 651 C C . ILE A 1 82 ? 2.784 0.107 -4.796 1.00 95.69 82 ILE A C 1
ATOM 653 O O . ILE A 1 82 ? 2.104 0.077 -3.772 1.00 95.69 82 ILE A O 1
ATOM 657 N N . PHE A 1 83 ? 4.110 0.057 -4.777 1.00 93.81 83 PHE A N 1
ATOM 658 C CA . PHE A 1 83 ? 4.913 0.002 -3.563 1.00 93.81 83 PHE A CA 1
ATOM 659 C C . PHE A 1 83 ? 5.367 1.404 -3.169 1.00 93.81 83 PHE A C 1
ATOM 661 O O . PHE A 1 83 ? 5.848 2.169 -4.009 1.00 93.81 83 PHE A O 1
ATOM 668 N N . ILE A 1 84 ? 5.210 1.739 -1.890 1.00 92.25 84 ILE A N 1
ATOM 669 C CA . ILE A 1 84 ? 5.518 3.067 -1.357 1.00 92.25 84 ILE A CA 1
ATOM 670 C C . ILE A 1 84 ? 6.305 2.917 -0.061 1.00 92.25 84 ILE A C 1
ATOM 672 O O . ILE A 1 84 ? 5.910 2.159 0.823 1.00 92.25 84 ILE A O 1
ATOM 676 N N . ASP A 1 85 ? 7.421 3.633 0.033 1.00 88.31 85 ASP A N 1
ATOM 677 C CA . ASP A 1 85 ? 8.275 3.644 1.219 1.00 88.31 85 ASP A CA 1
ATOM 678 C C . ASP A 1 85 ? 7.847 4.730 2.212 1.00 88.31 85 ASP A C 1
ATOM 680 O O . ASP A 1 85 ? 7.215 5.716 1.836 1.00 88.31 85 ASP A O 1
ATOM 684 N N . GLU A 1 86 ? 8.253 4.608 3.472 1.00 82.88 86 GLU A N 1
ATOM 685 C CA . GLU A 1 86 ? 7.896 5.562 4.532 1.00 82.88 86 GLU A CA 1
ATOM 686 C C . GLU A 1 86 ? 8.480 6.960 4.295 1.00 82.88 86 GLU A C 1
ATOM 688 O O . GLU A 1 86 ? 7.963 7.960 4.794 1.00 82.88 86 GLU A O 1
ATOM 693 N N . THR A 1 87 ? 9.533 7.036 3.479 1.00 84.00 87 THR A N 1
ATOM 694 C CA . THR A 1 87 ? 10.163 8.280 3.025 1.00 84.00 87 THR A CA 1
ATOM 695 C C . THR A 1 87 ? 9.249 9.116 2.119 1.00 84.00 87 THR A C 1
ATOM 697 O O . THR A 1 87 ? 9.485 10.313 1.919 1.00 84.00 87 THR A O 1
ATOM 700 N N . ALA A 1 88 ? 8.180 8.524 1.582 1.00 87.38 88 ALA A N 1
ATOM 701 C CA . ALA A 1 88 ? 7.171 9.201 0.785 1.00 87.38 88 ALA A CA 1
ATOM 702 C C . ALA A 1 88 ? 6.206 10.005 1.672 1.00 87.38 88 ALA A C 1
ATOM 704 O O . ALA A 1 88 ? 5.121 9.545 2.015 1.00 87.38 88 ALA A O 1
ATOM 705 N N . GLY A 1 89 ? 6.568 11.240 2.031 1.00 85.38 89 GLY A N 1
ATOM 706 C CA . GLY A 1 89 ? 5.780 12.078 2.944 1.00 85.38 89 GLY A CA 1
ATOM 707 C C . GLY A 1 89 ? 4.324 12.307 2.511 1.00 85.38 89 GLY A C 1
ATOM 708 O O . GLY A 1 89 ? 3.456 12.520 3.359 1.00 85.38 89 GLY A O 1
ATOM 709 N N . PHE A 1 90 ? 4.026 12.199 1.211 1.00 88.94 90 PHE A N 1
ATOM 710 C CA . PHE A 1 90 ? 2.666 12.344 0.692 1.00 88.94 90 PHE A CA 1
ATOM 711 C C . PHE A 1 90 ? 1.691 11.265 1.184 1.00 88.94 90 PHE A C 1
ATOM 713 O O . PHE A 1 90 ? 0.487 11.511 1.143 1.00 88.94 90 PHE A O 1
ATOM 720 N N . ILE A 1 91 ? 2.153 10.112 1.689 1.00 87.38 91 ILE A N 1
ATOM 721 C CA . ILE A 1 91 ? 1.254 9.045 2.177 1.00 87.38 91 ILE A CA 1
ATOM 722 C C . ILE A 1 91 ? 0.360 9.491 3.341 1.00 87.38 91 ILE A C 1
ATOM 724 O O . ILE A 1 91 ? -0.687 8.898 3.579 1.00 87.38 91 ILE A O 1
ATOM 728 N N . LYS A 1 92 ? 0.765 10.547 4.059 1.00 83.50 92 LYS A N 1
ATOM 729 C CA . LYS A 1 92 ? 0.019 11.142 5.181 1.00 83.50 92 LYS A CA 1
ATOM 730 C C . LYS A 1 92 ? -0.946 12.249 4.743 1.00 83.50 92 LYS A C 1
ATOM 732 O O . LYS A 1 92 ? -1.650 12.812 5.576 1.00 83.50 92 LYS A O 1
ATOM 737 N N . SER A 1 93 ? -0.945 12.607 3.462 1.00 85.00 93 SER A N 1
ATOM 738 C CA . SER A 1 93 ? -1.735 13.716 2.929 1.00 85.00 93 SER A CA 1
ATOM 739 C C . SER A 1 93 ? -3.186 13.307 2.656 1.00 85.00 93 SER A C 1
ATOM 741 O O . SER A 1 93 ? -3.469 12.154 2.316 1.00 85.00 93 SER A O 1
ATOM 743 N N . LYS A 1 94 ? -4.116 14.262 2.769 1.00 82.12 94 LYS A N 1
ATOM 744 C CA . LYS A 1 94 ? -5.528 14.042 2.410 1.00 82.12 94 LYS A CA 1
ATOM 745 C C . LYS A 1 94 ? -5.680 13.777 0.917 1.00 82.12 94 LYS A C 1
ATOM 747 O O . LYS A 1 94 ? -6.463 12.928 0.509 1.00 82.12 94 LYS A O 1
ATOM 752 N N . GLU A 1 95 ? -4.872 14.456 0.117 1.00 87.31 95 GLU A N 1
ATOM 753 C CA . GLU A 1 95 ? -4.843 14.345 -1.333 1.00 87.31 95 GLU A CA 1
ATOM 754 C C . GLU A 1 95 ? -4.498 12.918 -1.769 1.00 87.31 95 GLU A C 1
ATOM 756 O O . GLU A 1 95 ? -5.102 12.388 -2.699 1.00 87.31 95 GLU A O 1
ATOM 761 N N . PHE A 1 96 ? -3.546 12.269 -1.091 1.00 89.50 96 PHE A N 1
ATOM 762 C CA . PHE A 1 96 ? -3.224 10.870 -1.363 1.00 89.50 96 PHE A CA 1
ATOM 763 C C . PHE A 1 96 ? -4.396 9.951 -1.015 1.00 89.50 96 PHE A C 1
ATOM 765 O O . PHE A 1 96 ? -4.766 9.105 -1.827 1.00 89.50 96 PHE A O 1
ATOM 772 N N . ALA A 1 97 ? -5.031 10.152 0.141 1.00 83.19 97 ALA A N 1
ATOM 773 C CA . ALA A 1 97 ? -6.196 9.368 0.543 1.00 83.19 97 ALA A CA 1
ATOM 774 C C . ALA A 1 97 ? -7.370 9.488 -0.445 1.00 83.19 97 ALA A C 1
ATOM 776 O O . ALA A 1 97 ? -8.052 8.498 -0.723 1.00 83.19 97 ALA A O 1
ATOM 777 N N . GLU A 1 98 ? -7.592 10.678 -1.003 1.00 84.62 98 GLU A N 1
ATOM 778 C CA . GLU A 1 98 ? -8.584 10.911 -2.056 1.00 84.62 98 GLU A CA 1
ATOM 779 C C . GLU A 1 98 ? -8.235 10.169 -3.348 1.00 84.62 98 GLU A C 1
ATOM 781 O O . GLU A 1 98 ? -9.097 9.481 -3.899 1.00 84.62 98 GLU A O 1
ATOM 786 N N . CYS A 1 99 ? -6.974 10.230 -3.789 1.00 85.56 99 CYS A N 1
ATOM 787 C CA . CYS A 1 99 ? -6.516 9.510 -4.981 1.00 85.56 99 CYS A CA 1
ATOM 788 C C . CYS A 1 99 ? -6.655 7.988 -4.817 1.00 85.56 99 CYS A C 1
ATOM 790 O O . CYS A 1 99 ? -7.106 7.300 -5.729 1.00 85.56 99 CYS A O 1
ATOM 792 N N . VAL A 1 100 ? -6.316 7.452 -3.640 1.00 85.12 100 VAL A N 1
ATOM 793 C CA . VAL A 1 100 ? -6.423 6.016 -3.335 1.00 85.12 100 VAL A CA 1
ATOM 794 C C . VAL A 1 100 ? -7.880 5.543 -3.339 1.00 85.12 100 VAL A C 1
ATOM 796 O O . VAL A 1 100 ? -8.162 4.455 -3.836 1.00 85.12 100 VAL A O 1
ATOM 799 N N . ARG A 1 101 ? -8.821 6.347 -2.823 1.00 79.19 101 ARG A N 1
ATOM 800 C CA . ARG A 1 101 ? -10.246 5.973 -2.727 1.00 79.19 101 ARG A CA 1
ATOM 801 C C . ARG A 1 101 ? -10.890 5.706 -4.093 1.00 79.19 101 ARG A C 1
ATOM 803 O O . ARG A 1 101 ? -11.751 4.837 -4.185 1.00 79.19 101 ARG A O 1
ATOM 810 N N . GLY A 1 102 ? -10.498 6.453 -5.125 1.00 78.69 102 GLY A N 1
ATOM 811 C CA . GLY A 1 102 ? -11.017 6.304 -6.492 1.00 78.69 102 GLY A CA 1
ATOM 812 C C . GLY A 1 102 ? -10.179 5.399 -7.397 1.00 78.69 102 GLY A C 1
ATOM 813 O O . GLY A 1 102 ? -10.513 5.233 -8.567 1.00 78.69 102 GLY A O 1
ATOM 814 N N . SER A 1 103 ? -9.082 4.846 -6.883 1.00 85.81 103 SER A N 1
ATOM 815 C CA . SER A 1 103 ? -8.099 4.108 -7.670 1.00 85.81 103 SER A CA 1
ATOM 816 C C . SER A 1 103 ? -8.459 2.627 -7.786 1.00 85.81 103 SER A C 1
ATOM 818 O O . SER A 1 103 ? -8.894 1.994 -6.825 1.00 85.81 103 SER A O 1
ATOM 820 N N . ASP A 1 104 ? -8.210 2.042 -8.957 1.00 90.06 104 ASP A N 1
ATOM 821 C CA . ASP A 1 104 ? -8.352 0.608 -9.208 1.00 90.06 104 ASP A CA 1
ATOM 822 C C . ASP A 1 104 ? -7.060 -0.189 -8.927 1.00 90.06 104 ASP A C 1
ATOM 824 O O . ASP A 1 104 ? -7.053 -1.416 -9.086 1.00 90.06 104 ASP A O 1
ATOM 828 N N . ASN A 1 105 ? -6.006 0.518 -8.497 1.00 93.31 105 ASN A N 1
ATOM 829 C CA . ASN A 1 105 ? -4.698 0.006 -8.095 1.00 93.31 105 ASN A CA 1
ATOM 830 C C . ASN A 1 105 ? -4.691 -0.570 -6.671 1.00 93.31 105 ASN A C 1
ATOM 832 O O . ASN A 1 105 ? -5.525 -0.239 -5.827 1.00 93.31 105 ASN A O 1
ATOM 836 N N . TYR A 1 106 ? -3.688 -1.401 -6.403 1.00 91.75 106 TYR A N 1
ATOM 837 C CA . TYR A 1 106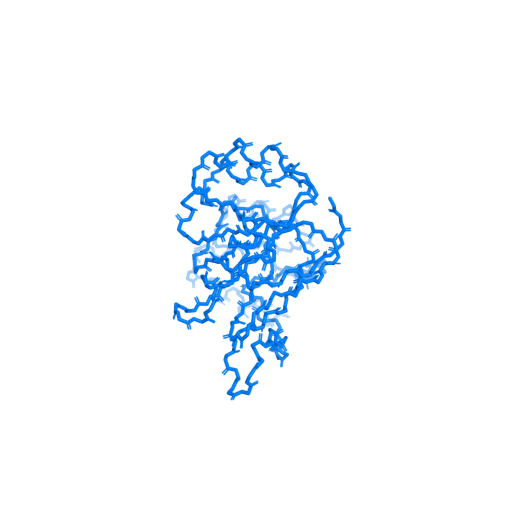 ? -3.370 -1.932 -5.081 1.00 91.75 106 TYR A CA 1
ATOM 838 C C . TYR A 1 106 ? -2.147 -1.195 -4.530 1.00 91.75 106 TYR A C 1
ATOM 840 O O . TYR A 1 106 ? -1.215 -0.910 -5.273 1.00 91.75 106 TYR A O 1
ATOM 848 N N . PHE A 1 107 ? -2.121 -0.905 -3.235 1.00 90.81 107 PHE A N 1
ATOM 849 C CA . PHE A 1 107 ? -1.086 -0.116 -2.574 1.00 90.81 107 PHE A CA 1
ATOM 850 C C . PHE A 1 107 ? -0.429 -0.941 -1.474 1.00 90.81 107 PHE A C 1
ATOM 852 O O . PHE A 1 107 ? -1.091 -1.375 -0.534 1.00 90.81 107 PHE A O 1
ATOM 859 N N . VAL A 1 108 ? 0.882 -1.132 -1.571 1.00 89.25 108 VAL A N 1
ATOM 860 C CA . VAL A 1 108 ? 1.709 -1.762 -0.543 1.00 89.25 108 VAL A CA 1
ATOM 861 C C . VAL A 1 108 ? 2.573 -0.680 0.091 1.00 89.25 108 VAL A C 1
ATOM 863 O O . VAL A 1 108 ? 3.543 -0.216 -0.506 1.00 89.25 108 VAL A O 1
ATOM 866 N N . ILE A 1 109 ? 2.209 -0.257 1.298 1.00 87.38 109 ILE A N 1
ATOM 867 C CA . ILE A 1 109 ? 2.849 0.862 1.990 1.00 87.38 109 ILE A CA 1
ATOM 868 C C . ILE A 1 109 ? 3.742 0.321 3.101 1.00 87.38 109 ILE A C 1
ATOM 870 O O . ILE A 1 109 ? 3.276 -0.283 4.066 1.00 87.38 109 ILE A O 1
ATOM 874 N N . VAL A 1 110 ? 5.043 0.545 2.984 1.00 82.50 110 VAL A N 1
ATOM 875 C CA . VAL A 1 110 ? 6.002 0.294 4.057 1.00 82.50 110 VAL A CA 1
ATOM 876 C C . VAL A 1 110 ? 5.990 1.512 4.968 1.00 82.50 110 VAL A C 1
ATOM 878 O O . VAL A 1 110 ? 6.383 2.593 4.557 1.00 82.50 110 VAL A O 1
ATOM 881 N N . THR A 1 111 ? 5.529 1.357 6.205 1.00 76.31 111 THR A N 1
ATOM 882 C CA . THR A 1 111 ? 5.631 2.418 7.211 1.00 76.31 111 THR A CA 1
ATOM 883 C C . THR A 1 111 ? 5.585 1.850 8.618 1.00 76.31 111 THR A C 1
ATOM 885 O O . THR A 1 111 ? 5.028 0.774 8.853 1.00 76.31 111 THR A O 1
ATOM 888 N N . ARG A 1 112 ? 6.198 2.568 9.556 1.00 68.62 112 ARG A N 1
ATOM 889 C CA . ARG A 1 112 ? 6.045 2.354 10.999 1.00 68.62 112 ARG A CA 1
ATOM 890 C C . ARG A 1 112 ? 4.914 3.186 11.604 1.00 68.62 112 ARG A C 1
ATOM 892 O O . ARG A 1 112 ? 4.477 2.872 12.706 1.00 68.62 112 ARG A O 1
ATOM 899 N N . ASP A 1 113 ? 4.481 4.231 10.905 1.00 64.06 113 ASP A N 1
ATOM 900 C CA . ASP A 1 113 ? 3.514 5.199 11.407 1.00 64.06 113 ASP A CA 1
ATOM 901 C C . ASP A 1 113 ? 2.080 4.740 11.139 1.00 64.06 113 ASP A C 1
ATOM 903 O O . ASP A 1 113 ? 1.792 4.061 10.150 1.00 64.06 113 ASP A O 1
ATOM 907 N N . ASP A 1 114 ? 1.164 5.154 12.012 1.00 59.66 114 ASP A N 1
ATOM 908 C CA . ASP A 1 114 ? -0.265 5.015 11.758 1.00 59.66 114 ASP A CA 1
ATOM 909 C C . ASP A 1 114 ? -0.705 6.015 10.671 1.00 59.66 114 ASP A C 1
ATOM 911 O O . ASP A 1 114 ? -0.377 7.206 10.723 1.00 59.66 114 ASP A O 1
ATOM 915 N N . LEU A 1 115 ? -1.440 5.536 9.665 1.00 61.09 115 LEU A N 1
ATOM 916 C CA . LEU A 1 115 ? -1.892 6.322 8.513 1.00 61.09 115 LEU A CA 1
ATOM 917 C C . LEU A 1 115 ? -3.379 6.654 8.645 1.00 61.09 115 LEU A C 1
ATOM 919 O O . LEU A 1 115 ? -4.204 6.237 7.835 1.00 61.09 115 LEU A O 1
ATOM 923 N N . SER A 1 116 ? -3.708 7.464 9.650 1.00 55.06 116 SER A N 1
ATOM 924 C CA . SER A 1 116 ? -5.087 7.828 10.017 1.00 55.06 116 SER A CA 1
ATOM 925 C C . SER A 1 116 ? -5.906 8.516 8.915 1.00 55.06 116 SER A C 1
ATOM 927 O O . SER A 1 116 ? -7.131 8.559 8.996 1.00 55.06 116 SER A O 1
ATOM 929 N N . GLN A 1 117 ? -5.251 9.076 7.893 1.00 56.09 117 GLN A N 1
ATOM 930 C CA . GLN A 1 117 ? -5.914 9.750 6.772 1.00 56.09 117 GLN A CA 1
ATOM 931 C C . GLN A 1 117 ? -6.365 8.787 5.666 1.00 56.09 117 GLN A C 1
ATOM 933 O O . GLN A 1 117 ? -7.178 9.173 4.827 1.00 56.09 117 GLN A O 1
ATOM 938 N N . LEU A 1 118 ? -5.845 7.557 5.630 1.00 57.72 118 LEU A N 1
ATOM 939 C CA . LEU A 1 118 ? -6.180 6.599 4.582 1.00 57.72 118 LEU A CA 1
ATOM 940 C C . LEU A 1 118 ? -7.572 5.980 4.790 1.00 57.72 118 LEU A C 1
ATOM 942 O O . LEU A 1 118 ? -8.030 5.848 5.925 1.00 57.72 118 LEU A O 1
ATOM 946 N N . PRO A 1 119 ? -8.268 5.588 3.702 1.00 53.41 119 PRO A N 1
ATOM 947 C CA . PRO A 1 119 ? -9.559 4.916 3.804 1.00 53.41 119 PRO A CA 1
ATOM 948 C C . PRO A 1 119 ? -9.484 3.678 4.706 1.00 53.41 119 PRO A C 1
ATOM 950 O O . PRO A 1 119 ? -8.487 2.961 4.696 1.00 53.41 119 PRO A O 1
ATOM 953 N N . TYR A 1 120 ? -10.582 3.390 5.410 1.00 41.75 120 TYR A N 1
ATOM 954 C CA . TYR A 1 120 ? -10.725 2.364 6.461 1.00 41.75 120 TYR A CA 1
ATOM 955 C C . TYR A 1 120 ? -10.460 0.899 6.027 1.00 41.75 120 TYR A C 1
ATOM 957 O O . TYR A 1 120 ? -10.705 -0.029 6.788 1.00 41.75 120 TYR A O 1
ATOM 965 N N . SER A 1 121 ? -9.964 0.655 4.811 1.00 42.59 121 SER A N 1
ATOM 966 C CA . SER A 1 121 ? -9.576 -0.669 4.301 1.00 42.59 121 SER A CA 1
ATOM 967 C C . SER A 1 121 ? -8.077 -0.939 4.464 1.00 42.59 121 SER A C 1
ATOM 969 O O . SER A 1 121 ? -7.444 -1.523 3.588 1.00 42.59 121 SER A O 1
ATOM 971 N N . ILE A 1 122 ? -7.508 -0.514 5.589 1.00 48.03 122 ILE A N 1
ATOM 972 C CA . ILE A 1 122 ? -6.163 -0.884 6.031 1.00 48.03 122 ILE A CA 1
ATOM 973 C C . ILE A 1 122 ? -6.310 -2.056 6.996 1.00 48.03 122 ILE A C 1
ATOM 975 O O . ILE A 1 122 ? -6.865 -1.878 8.073 1.00 48.03 122 ILE A O 1
ATOM 979 N N . GLU A 1 123 ? -5.821 -3.248 6.651 1.00 47.41 123 GLU A N 1
ATOM 980 C CA . GLU A 1 123 ? -5.925 -4.378 7.595 1.00 47.41 123 GLU A CA 1
ATOM 981 C C . GLU A 1 123 ? -4.812 -5.427 7.525 1.00 47.41 123 GLU A C 1
ATOM 983 O O . GLU A 1 123 ? -4.772 -6.320 8.367 1.00 47.41 123 GLU A O 1
ATOM 988 N N . GLU A 1 124 ? -3.889 -5.352 6.570 1.00 50.56 124 GLU A N 1
ATOM 989 C CA . GLU A 1 124 ? -2.771 -6.292 6.547 1.00 50.56 124 GLU A CA 1
ATOM 990 C C . GLU A 1 124 ? -1.513 -5.582 7.028 1.00 50.56 124 GLU A C 1
ATOM 992 O O . GLU A 1 124 ? -1.027 -4.701 6.333 1.00 50.56 124 GLU A O 1
ATOM 997 N N . ILE A 1 125 ? -1.032 -5.953 8.221 1.00 47.53 125 ILE A N 1
ATOM 998 C CA . ILE A 1 125 ? 0.243 -5.529 8.804 1.00 47.53 125 ILE A CA 1
ATOM 999 C C . ILE A 1 125 ? 1.194 -6.732 8.785 1.00 47.53 125 ILE A C 1
ATOM 1001 O O . ILE A 1 125 ? 1.007 -7.686 9.540 1.00 47.53 125 ILE A O 1
ATOM 1005 N N . TYR A 1 126 ? 2.218 -6.704 7.928 1.00 51.72 126 TYR A N 1
ATOM 1006 C CA . TYR A 1 126 ? 3.190 -7.802 7.822 1.00 51.72 126 TYR A CA 1
ATOM 1007 C C . TYR A 1 126 ? 4.535 -7.471 8.486 1.00 51.72 126 TYR A C 1
ATOM 1009 O O . TYR A 1 126 ? 5.250 -6.551 8.072 1.00 51.72 126 TYR A O 1
ATOM 1017 N N . GLY A 1 127 ? 4.918 -8.293 9.466 1.00 42.28 127 GLY A N 1
ATOM 1018 C CA . GLY A 1 127 ? 6.273 -8.349 10.014 1.00 42.28 127 GLY A CA 1
ATOM 1019 C C . GLY A 1 127 ? 7.205 -9.205 9.150 1.00 42.28 127 GLY A C 1
ATOM 1020 O O . GLY A 1 127 ? 6.797 -10.211 8.577 1.00 42.28 127 GLY A O 1
ATOM 1021 N N . LEU A 1 128 ? 8.475 -8.815 9.072 1.00 52.00 128 LEU A N 1
ATOM 1022 C CA . LEU A 1 128 ? 9.539 -9.581 8.418 1.00 52.00 128 LEU A CA 1
ATOM 1023 C C . LEU A 1 128 ? 10.238 -10.446 9.470 1.00 52.00 128 LEU A C 1
ATOM 1025 O O . LEU A 1 128 ? 10.744 -9.918 10.462 1.00 52.00 128 LEU A O 1
ATOM 1029 N N . ARG A 1 129 ? 10.255 -11.766 9.264 1.00 44.09 129 ARG A N 1
ATOM 1030 C CA . ARG A 1 129 ? 11.078 -12.695 10.047 1.00 44.09 129 ARG A CA 1
ATOM 1031 C C . ARG A 1 129 ? 12.264 -13.140 9.204 1.00 44.09 129 ARG A C 1
ATOM 1033 O O . ARG A 1 129 ? 12.091 -13.682 8.117 1.00 44.09 129 ARG A O 1
ATOM 1040 N N . THR A 1 130 ? 13.461 -12.920 9.730 1.00 45.06 130 THR A N 1
ATOM 1041 C CA . THR A 1 130 ? 14.693 -13.468 9.168 1.00 45.06 130 THR A CA 1
ATOM 1042 C C . THR A 1 130 ? 14.890 -14.862 9.753 1.00 45.06 130 THR A C 1
ATOM 1044 O O . THR A 1 130 ? 15.525 -15.004 10.794 1.00 45.06 130 THR A O 1
ATOM 1047 N N . ASP A 1 131 ? 14.326 -15.891 9.121 1.00 44.25 131 ASP A N 1
ATOM 1048 C CA . ASP A 1 131 ? 14.726 -17.261 9.444 1.00 44.25 131 ASP A CA 1
ATOM 1049 C C . ASP A 1 131 ? 16.121 -17.509 8.848 1.00 44.25 131 ASP A C 1
ATOM 1051 O O . ASP A 1 131 ? 16.405 -17.169 7.697 1.00 44.25 131 ASP A O 1
ATOM 1055 N N . THR A 1 132 ? 17.015 -18.101 9.637 1.00 40.78 132 THR A N 1
ATOM 1056 C CA . THR A 1 132 ? 18.448 -18.332 9.361 1.00 40.78 132 THR A CA 1
ATOM 1057 C C . THR A 1 132 ? 18.735 -19.281 8.184 1.00 40.78 132 THR A C 1
ATOM 1059 O O . THR A 1 132 ? 19.872 -19.700 7.979 1.00 40.78 132 THR A O 1
ATOM 1062 N N . SER A 1 133 ? 17.734 -19.619 7.373 1.00 36.81 133 SER A N 1
ATOM 1063 C CA . SER A 1 133 ? 17.826 -20.565 6.265 1.00 36.81 133 SER A CA 1
ATOM 1064 C C . SER A 1 133 ? 17.434 -19.913 4.939 1.00 36.81 133 SER A C 1
ATOM 1066 O O . SER A 1 133 ? 16.299 -20.092 4.533 1.00 36.81 133 SER A O 1
ATOM 1068 N N . LYS A 1 134 ? 18.348 -19.187 4.267 1.00 43.19 134 LYS A N 1
ATOM 1069 C CA . LYS A 1 134 ? 18.369 -18.808 2.818 1.00 43.19 134 LYS A CA 1
ATOM 1070 C C . LYS A 1 134 ? 17.075 -18.323 2.111 1.00 43.19 134 LYS A C 1
ATOM 1072 O O . LYS A 1 134 ? 17.124 -18.007 0.929 1.00 43.19 134 LYS A O 1
ATOM 1077 N N . TYR A 1 135 ? 15.954 -18.203 2.804 1.00 47.03 135 TYR A N 1
ATOM 1078 C CA . TYR A 1 135 ? 14.620 -17.971 2.280 1.00 47.03 135 TYR A CA 1
ATOM 1079 C C . TYR A 1 135 ? 13.920 -17.027 3.254 1.00 47.03 135 TYR A C 1
ATOM 1081 O O . TYR A 1 135 ? 13.457 -17.446 4.315 1.00 47.03 135 TYR A O 1
ATOM 1089 N N . GLN A 1 136 ? 13.845 -15.742 2.905 1.00 51.53 136 GLN A N 1
ATOM 1090 C CA . GLN A 1 136 ? 13.010 -14.775 3.621 1.00 51.53 136 GLN A CA 1
ATOM 1091 C C . GLN A 1 136 ? 11.558 -14.962 3.168 1.00 51.53 136 GLN A C 1
ATOM 1093 O O . GLN A 1 136 ? 10.941 -14.096 2.553 1.00 51.53 136 GLN A O 1
ATOM 1098 N N . VAL A 1 137 ? 11.006 -16.147 3.439 1.00 43.91 137 VAL A N 1
ATOM 1099 C CA . VAL A 1 137 ? 9.587 -16.397 3.205 1.00 43.91 137 VAL A CA 1
ATOM 1100 C C . VAL A 1 137 ? 8.827 -15.500 4.172 1.00 43.91 137 VAL A C 1
ATOM 1102 O O . VAL A 1 137 ? 9.026 -15.605 5.384 1.00 43.91 137 VAL A O 1
ATOM 1105 N N . PHE A 1 138 ? 7.918 -14.658 3.674 1.00 50.44 138 PHE A N 1
ATOM 1106 C CA . PHE A 1 138 ? 6.903 -14.045 4.530 1.00 50.44 138 PHE A CA 1
ATOM 1107 C C . PHE A 1 138 ? 5.935 -15.155 4.954 1.00 50.44 138 PHE A C 1
ATOM 1109 O O . PHE A 1 138 ? 4.829 -15.309 4.434 1.00 50.44 138 PHE A O 1
ATOM 1116 N N . ARG A 1 139 ? 6.383 -16.023 5.865 1.00 34.41 139 ARG A N 1
ATOM 1117 C CA . ARG A 1 139 ? 5.536 -17.042 6.463 1.00 34.41 139 ARG A CA 1
ATOM 1118 C C . ARG A 1 139 ? 4.567 -16.324 7.375 1.00 34.41 139 ARG A C 1
ATOM 1120 O O . ARG A 1 139 ? 4.956 -15.725 8.373 1.00 34.41 139 ARG A O 1
ATOM 1127 N N . LYS A 1 140 ? 3.296 -16.426 6.996 1.00 34.94 140 LYS A N 1
ATOM 1128 C CA . LYS A 1 140 ? 2.125 -16.190 7.831 1.00 34.94 140 LYS A CA 1
ATOM 1129 C C . LYS A 1 140 ? 2.428 -16.651 9.258 1.00 34.94 140 LYS A C 1
ATOM 1131 O O . LYS A 1 140 ? 2.485 -17.851 9.522 1.00 34.94 140 LYS A O 1
ATOM 1136 N N . VAL A 1 141 ? 2.669 -15.697 10.156 1.00 29.81 141 VAL A N 1
ATOM 1137 C CA . VAL A 1 141 ? 2.775 -15.971 11.587 1.00 29.81 141 VAL A CA 1
ATOM 1138 C C . VAL A 1 141 ? 1.360 -16.308 12.038 1.00 29.81 141 VAL A C 1
ATOM 1140 O O . VAL A 1 141 ? 0.557 -15.434 12.343 1.00 29.81 141 VAL A O 1
ATOM 1143 N N . TYR A 1 142 ? 1.018 -17.592 11.971 1.00 25.58 142 TYR A N 1
ATOM 1144 C CA . TYR A 1 142 ? -0.151 -18.128 12.644 1.00 25.58 142 TYR A CA 1
ATOM 1145 C C . TYR A 1 142 ? 0.167 -18.187 14.136 1.00 25.58 142 TYR A C 1
ATOM 1147 O O . TYR A 1 142 ? 0.905 -19.056 14.587 1.00 25.58 142 TYR A O 1
ATOM 1155 N N . ASN A 1 143 ? -0.347 -17.202 14.859 1.00 24.62 143 ASN A N 1
ATOM 1156 C CA . ASN A 1 143 ? -1.124 -17.391 16.077 1.00 24.62 143 ASN A CA 1
ATOM 1157 C C . ASN A 1 143 ? -1.904 -16.091 16.260 1.00 24.62 143 ASN A C 1
ATOM 1159 O O . ASN A 1 143 ? -1.325 -15.104 16.685 1.00 24.62 143 ASN A O 1
ATOM 1163 N N . GLU A 1 144 ? -3.170 -16.125 15.833 1.00 27.31 144 GLU A N 1
ATOM 1164 C CA . GLU A 1 144 ? -4.183 -15.069 15.941 1.00 27.31 144 GLU A CA 1
ATOM 1165 C C . GLU A 1 144 ? -3.788 -13.693 15.380 1.00 27.31 144 GLU A C 1
ATOM 1167 O O . GLU A 1 144 ? -2.836 -13.031 15.778 1.00 27.31 144 GLU A O 1
ATOM 1172 N N . THR A 1 145 ? -4.593 -13.204 14.443 1.00 30.64 145 THR A N 1
ATOM 1173 C CA . THR A 1 145 ? -4.712 -11.771 14.201 1.00 30.64 145 THR A CA 1
ATOM 1174 C C . THR A 1 145 ? -4.959 -11.063 15.535 1.00 30.64 145 THR A C 1
ATOM 1176 O O . THR A 1 145 ? -6.098 -11.025 15.992 1.00 30.64 145 THR A O 1
ATOM 1179 N N . TYR A 1 146 ? -3.948 -10.448 16.149 1.00 30.86 146 TYR A N 1
ATOM 1180 C CA . TYR A 1 146 ? -4.233 -9.309 17.012 1.00 30.86 146 TYR A CA 1
ATOM 1181 C C . TYR A 1 146 ? -4.496 -8.126 16.094 1.00 30.86 146 TYR A C 1
ATOM 1183 O O . TYR A 1 146 ? -3.612 -7.351 15.734 1.00 30.86 146 TYR A O 1
ATOM 1191 N N . LYS A 1 147 ? -5.757 -8.041 15.664 1.00 35.97 147 LYS A N 1
ATOM 1192 C CA . LYS A 1 147 ? -6.344 -6.779 15.248 1.00 35.97 147 LYS A CA 1
ATOM 1193 C C . LYS A 1 147 ? -6.195 -5.818 16.429 1.00 35.97 147 LYS A C 1
ATOM 1195 O O . LYS A 1 147 ? -6.746 -6.081 17.492 1.00 35.97 147 LYS A O 1
ATOM 1200 N N . LEU A 1 148 ? -5.483 -4.707 16.252 1.00 39.06 148 LEU A N 1
ATOM 1201 C CA . LEU A 1 148 ? -5.537 -3.604 17.222 1.00 39.06 148 LEU A CA 1
ATOM 1202 C C . LEU A 1 148 ? -6.947 -2.982 17.273 1.00 39.06 148 LEU A C 1
ATOM 1204 O O . LEU A 1 148 ? -7.319 -2.398 18.283 1.00 39.06 148 LEU A O 1
ATOM 1208 N N . TYR A 1 149 ? -7.755 -3.194 16.225 1.00 35.84 149 TYR A N 1
ATOM 1209 C CA . TYR A 1 149 ? -9.163 -2.812 16.164 1.00 35.84 149 TYR A CA 1
ATOM 1210 C C . TYR A 1 149 ? -10.025 -3.962 15.644 1.00 35.84 149 TYR A C 1
ATOM 1212 O O . TYR A 1 149 ? -9.951 -4.359 14.483 1.00 35.84 149 TYR A O 1
ATOM 1220 N N . ASN A 1 150 ? -10.846 -4.515 16.530 1.00 36.25 150 ASN A N 1
ATOM 1221 C CA . ASN A 1 150 ? -11.798 -5.570 16.219 1.00 36.25 150 ASN A CA 1
ATOM 1222 C C . ASN A 1 150 ? -13.013 -4.963 15.490 1.00 36.25 150 ASN A C 1
ATOM 1224 O O . ASN A 1 150 ? -13.891 -4.401 16.134 1.00 36.25 150 ASN A O 1
ATOM 1228 N N . THR A 1 151 ? -13.082 -5.056 14.161 1.00 46.28 151 THR A N 1
ATOM 1229 C CA . THR A 1 151 ? -14.310 -4.737 13.393 1.00 46.28 151 THR A CA 1
ATOM 1230 C C . THR A 1 151 ? -14.910 -5.936 12.665 1.00 46.28 151 THR A C 1
ATOM 1232 O O . THR A 1 151 ? -16.021 -5.838 12.151 1.00 46.28 151 THR A O 1
ATOM 1235 N N . ASP A 1 152 ? -14.269 -7.110 12.701 1.00 46.53 152 ASP A N 1
ATOM 1236 C CA . ASP A 1 152 ? -14.860 -8.324 12.120 1.00 46.53 152 ASP A CA 1
ATOM 1237 C C . ASP A 1 152 ? -15.663 -9.091 13.164 1.00 46.53 152 ASP A C 1
ATOM 1239 O O . ASP A 1 152 ? -15.309 -10.171 13.620 1.00 46.53 152 ASP A O 1
ATOM 1243 N N . THR A 1 153 ? -16.769 -8.478 13.556 1.00 42.66 153 THR A N 1
ATOM 1244 C CA . THR A 1 153 ? -18.088 -9.107 13.565 1.00 42.66 153 THR A CA 1
ATOM 1245 C C . THR A 1 153 ? -19.081 -7.962 13.693 1.00 42.66 153 THR A C 1
ATOM 1247 O O . THR A 1 153 ? -19.337 -7.483 14.792 1.00 42.66 153 THR A O 1
ATOM 1250 N N . VAL A 1 154 ? -19.722 -7.547 12.595 1.00 51.06 154 VAL A N 1
ATOM 1251 C CA . VAL A 1 154 ? -21.034 -6.890 12.714 1.00 51.06 154 VAL A CA 1
ATOM 1252 C C . VAL A 1 154 ? -22.034 -7.982 13.100 1.00 51.06 154 VAL A C 1
ATOM 1254 O O . VAL A 1 154 ? -22.921 -8.363 12.342 1.00 51.06 154 VAL A O 1
ATOM 1257 N N . ARG A 1 155 ? -21.847 -8.573 14.283 1.00 52.94 155 ARG A N 1
ATOM 1258 C CA . ARG A 1 155 ? -22.992 -9.074 15.023 1.00 52.94 155 ARG A CA 1
ATOM 1259 C C . ARG A 1 155 ? -23.726 -7.811 15.457 1.00 52.94 155 ARG A C 1
ATOM 1261 O O . ARG A 1 155 ? -23.058 -6.898 15.944 1.00 52.94 155 ARG A O 1
ATOM 1268 N N . PRO A 1 156 ? -25.047 -7.712 15.256 1.00 60.53 156 PRO A N 1
ATOM 1269 C CA . PRO A 1 156 ? -25.796 -6.624 15.859 1.00 60.53 156 PRO A CA 1
ATOM 1270 C C . PRO A 1 156 ? -25.492 -6.657 17.358 1.00 60.53 156 PRO A C 1
ATOM 1272 O O . PRO A 1 156 ? -25.822 -7.631 18.038 1.00 60.53 156 PRO A O 1
ATOM 1275 N N . ILE A 1 157 ? -24.772 -5.643 17.840 1.00 70.00 157 ILE A N 1
ATOM 1276 C CA . ILE A 1 157 ? -24.536 -5.469 19.266 1.00 70.00 157 ILE A CA 1
ATOM 1277 C C . ILE A 1 157 ? -25.914 -5.144 19.827 1.00 70.00 157 ILE A C 1
ATOM 1279 O O . ILE A 1 157 ? -26.495 -4.114 19.499 1.00 70.00 157 ILE A O 1
ATOM 1283 N N . LYS A 1 158 ? -26.466 -6.077 20.597 1.00 81.75 158 LYS A N 1
ATOM 1284 C CA . LYS A 1 158 ? -27.703 -5.898 21.351 1.00 81.75 158 LYS A CA 1
ATOM 1285 C C . LYS A 1 158 ? -27.313 -5.848 22.822 1.00 81.75 158 LYS A C 1
ATOM 1287 O O . LYS A 1 158 ? -27.280 -6.901 23.453 1.00 81.75 158 LYS A O 1
ATOM 1292 N N . PRO A 1 159 ? -26.879 -4.682 23.324 1.00 85.19 159 PRO A N 1
ATOM 1293 C CA . PRO A 1 159 ? -26.572 -4.547 24.734 1.00 85.19 159 PRO A CA 1
ATOM 1294 C C . PRO A 1 159 ? -27.876 -4.587 25.534 1.00 85.19 159 PRO A C 1
ATOM 1296 O O . PRO A 1 159 ? -28.882 -4.035 25.092 1.00 85.19 159 PRO A O 1
ATOM 1299 N N . ASP A 1 160 ? -27.850 -5.188 26.720 1.00 87.94 160 ASP A N 1
ATOM 1300 C CA . ASP A 1 160 ? -28.991 -5.146 27.646 1.00 87.94 160 ASP A CA 1
ATOM 1301 C C . ASP A 1 160 ? -29.182 -3.741 28.247 1.00 87.94 160 ASP A C 1
ATOM 1303 O O . ASP A 1 160 ? -30.283 -3.371 28.643 1.00 87.94 160 ASP A O 1
ATOM 1307 N N . MET A 1 161 ? -28.106 -2.944 28.292 1.00 88.50 161 MET A N 1
ATOM 1308 C CA . MET A 1 161 ? -28.088 -1.563 28.770 1.00 88.50 161 MET A CA 1
ATOM 1309 C C . MET A 1 161 ? -26.893 -0.804 28.177 1.00 88.50 161 MET A C 1
ATOM 1311 O O . MET A 1 161 ? -25.808 -1.368 28.010 1.00 88.50 161 MET A O 1
ATOM 1315 N N . VAL A 1 162 ? -27.069 0.489 27.911 1.00 92.25 162 VAL A N 1
ATOM 1316 C CA . VAL A 1 162 ? -25.996 1.422 27.543 1.00 92.25 162 VAL A CA 1
ATOM 1317 C C . VAL A 1 162 ? -25.749 2.390 28.696 1.00 92.25 162 VAL A C 1
ATOM 1319 O O . VAL A 1 162 ? -26.687 2.945 29.257 1.00 92.25 162 VAL A O 1
ATOM 1322 N N . ILE A 1 163 ? -24.483 2.614 29.051 1.00 92.12 163 ILE A N 1
ATOM 1323 C CA . ILE A 1 163 ? -24.089 3.601 30.064 1.00 92.12 163 ILE A CA 1
ATOM 1324 C C . ILE A 1 163 ? -23.214 4.656 29.391 1.00 92.12 163 ILE A C 1
ATOM 1326 O O . ILE A 1 163 ? -22.145 4.335 28.869 1.00 92.12 163 ILE A O 1
ATOM 1330 N N . THR A 1 164 ? -23.646 5.913 29.419 1.00 92.62 164 THR A N 1
ATOM 1331 C CA . THR A 1 164 ? -22.870 7.058 28.929 1.00 92.62 164 THR A CA 1
ATOM 1332 C C . THR A 1 164 ? -22.260 7.846 30.076 1.00 92.62 164 THR A C 1
ATOM 1334 O O . THR A 1 164 ? -22.779 7.858 31.189 1.00 92.62 164 THR A O 1
ATOM 1337 N N . GLU A 1 165 ? -21.134 8.517 29.826 1.00 90.19 165 GLU A N 1
ATOM 1338 C CA . GLU A 1 165 ? -20.472 9.321 30.857 1.00 90.19 165 GLU A CA 1
ATOM 1339 C C . GLU A 1 165 ? -21.361 10.483 31.322 1.00 90.19 165 GLU A C 1
ATOM 1341 O O . GLU A 1 165 ? -21.561 10.674 32.520 1.00 90.19 165 GLU A O 1
ATOM 1346 N N . ASP A 1 166 ? -21.916 11.229 30.371 1.00 89.38 166 ASP A N 1
ATOM 1347 C CA . ASP A 1 166 ? -22.760 12.399 30.588 1.00 89.38 166 ASP A CA 1
ATOM 1348 C C . ASP A 1 166 ? -24.102 12.254 29.848 1.00 89.38 166 ASP A C 1
ATOM 1350 O O . ASP A 1 166 ? -24.408 11.194 29.293 1.00 89.38 166 ASP A O 1
ATOM 1354 N N . SER A 1 167 ? -24.931 13.294 29.908 1.00 90.50 167 SER A N 1
ATOM 1355 C CA . SER A 1 167 ? -26.233 13.379 29.237 1.00 90.50 167 SER A CA 1
ATOM 1356 C C . SER A 1 167 ? -26.177 14.225 27.955 1.00 90.50 167 SER A C 1
ATOM 1358 O O . SER A 1 167 ? -27.184 14.819 27.567 1.00 90.50 167 SER A O 1
ATOM 1360 N N . ASN A 1 168 ? -25.000 14.356 27.332 1.00 90.88 168 ASN A N 1
ATOM 1361 C CA . ASN A 1 168 ? -24.803 15.206 26.155 1.00 90.88 168 ASN A CA 1
ATOM 1362 C C . ASN A 1 168 ? -25.115 14.449 24.850 1.00 90.88 168 ASN A C 1
ATOM 1364 O O . ASN A 1 168 ? -25.834 13.450 24.830 1.00 90.88 168 ASN A O 1
ATOM 1368 N N . SER A 1 169 ? -24.580 14.930 23.726 1.00 86.50 169 SER A N 1
ATOM 1369 C CA . SER A 1 169 ? -24.842 14.391 22.386 1.00 86.50 169 SER A CA 1
ATOM 1370 C C . SER A 1 169 ? -24.541 12.896 22.247 1.00 86.50 169 SER A C 1
ATOM 1372 O O . SER A 1 169 ? -25.230 12.211 21.497 1.00 86.50 169 SER A O 1
ATOM 1374 N N . GLY A 1 170 ? -23.562 12.364 22.989 1.00 85.62 170 GLY A N 1
ATOM 1375 C CA . GLY A 1 170 ? -23.285 10.926 23.022 1.00 85.62 170 GLY A CA 1
ATOM 1376 C C . GLY A 1 170 ? -24.463 10.114 23.566 1.00 85.62 170 GLY A C 1
ATOM 1377 O O . GLY A 1 170 ? -24.854 9.123 22.959 1.00 85.62 170 GLY A O 1
ATOM 1378 N N . HIS A 1 171 ? -25.077 10.573 24.658 1.00 90.31 171 HIS A N 1
ATOM 1379 C CA . HIS A 1 171 ? -26.259 9.949 25.257 1.00 90.31 171 HIS A CA 1
ATOM 1380 C C . HIS A 1 171 ? -27.453 9.941 24.307 1.00 90.31 171 HIS A C 1
ATOM 1382 O O . HIS A 1 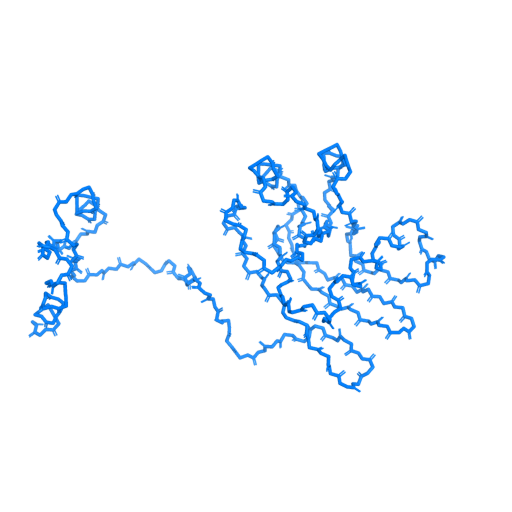171 ? -28.008 8.882 24.028 1.00 90.31 171 HIS A O 1
ATOM 1388 N N . GLN A 1 172 ? -27.770 11.106 23.738 1.00 89.75 172 GLN A N 1
ATOM 1389 C CA . GLN A 1 172 ? -28.868 11.259 22.781 1.00 89.75 172 GLN A CA 1
ATOM 1390 C C . GLN A 1 172 ? -28.670 10.379 21.541 1.00 89.75 172 GLN A C 1
ATOM 1392 O O . GLN A 1 172 ? -29.618 9.805 21.022 1.00 89.75 172 GLN A O 1
ATOM 1397 N N . CYS A 1 173 ? -27.428 10.251 21.069 1.00 90.56 173 CYS A N 1
ATOM 1398 C CA . CYS A 1 173 ? -27.090 9.382 19.949 1.00 90.56 173 CYS A CA 1
ATOM 1399 C C . CYS A 1 173 ? -27.354 7.909 20.290 1.00 90.56 173 CYS A C 1
ATOM 1401 O O . CYS A 1 173 ? -28.038 7.211 19.544 1.00 90.56 173 CYS A O 1
ATOM 1403 N N . PHE A 1 174 ? -26.857 7.434 21.434 1.00 91.50 174 PHE A N 1
ATOM 1404 C CA . PHE A 1 174 ? -27.002 6.030 21.814 1.00 91.50 174 PHE A CA 1
ATOM 1405 C C . PHE A 1 174 ? -28.433 5.630 22.175 1.00 91.50 174 PHE A C 1
ATOM 1407 O O . PHE A 1 174 ? -28.822 4.508 21.859 1.00 91.50 174 PHE A O 1
ATOM 1414 N N . GLU A 1 175 ? -29.220 6.543 22.746 1.00 90.06 175 GLU A N 1
ATOM 1415 C CA . GLU A 1 175 ? -30.654 6.351 23.004 1.00 90.06 175 GLU A CA 1
ATOM 1416 C C . GLU A 1 175 ? -31.457 6.128 21.708 1.00 90.06 175 GLU A C 1
ATOM 1418 O O . GLU A 1 175 ? -32.462 5.429 21.713 1.00 90.06 175 GLU A O 1
ATOM 1423 N N . GLN A 1 176 ? -30.997 6.680 20.579 1.00 89.69 176 GLN A N 1
ATOM 1424 C CA . GLN A 1 176 ? -31.617 6.468 19.264 1.00 89.69 176 GLN A CA 1
ATOM 1425 C C . GLN A 1 176 ? -31.069 5.235 18.528 1.00 89.69 176 GLN A C 1
ATOM 1427 O O . GLN A 1 176 ? -31.751 4.673 17.672 1.00 89.69 176 GLN A O 1
ATOM 1432 N N . ILE A 1 177 ? -29.825 4.831 18.810 1.00 88.50 177 ILE A N 1
ATOM 1433 C CA . ILE A 1 177 ? -29.161 3.701 18.139 1.00 88.50 177 ILE A CA 1
ATOM 1434 C C . ILE A 1 177 ? -29.603 2.357 18.724 1.00 88.50 177 ILE A C 1
ATOM 1436 O O . ILE A 1 177 ? -29.758 1.389 17.975 1.00 88.50 177 ILE A O 1
ATOM 1440 N N . PHE A 1 178 ? -29.754 2.273 20.046 1.00 87.12 178 PHE A N 1
ATOM 1441 C CA . PHE A 1 178 ? -30.017 1.020 20.745 1.00 87.12 178 PHE A CA 1
ATOM 1442 C C . PHE A 1 178 ? -31.419 1.004 21.350 1.00 87.12 178 PHE A C 1
ATOM 1444 O O . PHE A 1 178 ? -31.816 1.923 22.052 1.00 87.12 178 PHE A O 1
ATOM 1451 N N . ASP A 1 179 ? -32.143 -0.091 21.122 1.00 86.94 179 ASP A N 1
ATOM 1452 C CA . ASP A 1 179 ? -33.465 -0.344 21.705 1.00 86.94 179 ASP A CA 1
ATOM 1453 C C . ASP A 1 179 ? -33.329 -0.982 23.102 1.00 86.94 179 ASP A C 1
ATOM 1455 O O . ASP A 1 179 ? -33.746 -2.116 23.343 1.00 86.94 179 ASP A O 1
ATOM 1459 N N . CYS A 1 180 ? -32.622 -0.301 24.006 1.00 88.12 180 CYS A N 1
ATOM 1460 C CA . CYS A 1 180 ? -32.434 -0.719 25.397 1.00 88.12 180 CYS A CA 1
ATOM 1461 C C . CYS A 1 180 ? -32.243 0.497 26.324 1.00 88.12 180 CYS A C 1
ATOM 1463 O O . CYS A 1 180 ? -32.022 1.610 25.840 1.00 88.12 180 CYS A O 1
ATOM 1465 N N . PRO A 1 181 ? -32.331 0.326 27.659 1.00 90.75 181 PRO A N 1
ATOM 1466 C CA . PRO A 1 181 ? -32.116 1.420 28.599 1.00 90.75 181 PRO A CA 1
ATOM 1467 C C . PRO A 1 181 ? -30.749 2.085 28.401 1.00 90.75 181 PRO A C 1
ATOM 1469 O O . PRO A 1 181 ? -29.709 1.428 28.475 1.00 90.75 181 PRO A O 1
ATOM 1472 N N . CYS A 1 182 ? -30.757 3.400 28.186 1.00 92.62 182 CYS A N 1
ATOM 1473 C CA . CYS A 1 182 ? -29.561 4.232 28.129 1.00 92.62 182 CYS A CA 1
ATOM 1474 C C . CYS A 1 182 ? -29.502 5.083 29.404 1.00 92.62 182 CYS A C 1
ATOM 1476 O O . CYS A 1 182 ? -30.369 5.923 29.632 1.00 92.62 182 CYS A O 1
ATOM 1478 N N . GLU A 1 183 ? -28.505 4.868 30.260 1.00 92.56 183 GLU A N 1
ATOM 1479 C CA . GLU A 1 183 ? -28.327 5.614 31.508 1.00 92.56 183 GLU A CA 1
ATOM 1480 C C . GLU A 1 183 ? -27.089 6.506 31.464 1.00 92.56 183 GLU A C 1
ATOM 1482 O O . GLU A 1 183 ? -26.053 6.144 30.911 1.00 92.56 183 GLU A O 1
ATOM 1487 N N . THR A 1 184 ? -27.156 7.655 32.133 1.00 91.75 184 THR A N 1
ATOM 1488 C CA . THR A 1 184 ? -25.976 8.490 32.364 1.00 91.75 184 THR A CA 1
ATOM 1489 C C . THR A 1 184 ? -25.307 8.158 33.701 1.00 91.75 184 THR A C 1
ATOM 1491 O O . THR A 1 184 ? -25.964 7.974 34.732 1.00 91.75 184 THR A O 1
ATOM 1494 N N . ALA A 1 185 ? -23.976 8.102 33.701 1.00 91.06 185 ALA A N 1
ATOM 1495 C CA . ALA A 1 185 ? -23.161 7.977 34.902 1.00 91.06 185 ALA A CA 1
ATOM 1496 C C . ALA A 1 185 ? -22.996 9.318 35.644 1.00 91.06 185 ALA A C 1
ATOM 1498 O O . ALA A 1 185 ? -22.649 9.325 36.825 1.00 91.06 185 ALA A O 1
ATOM 1499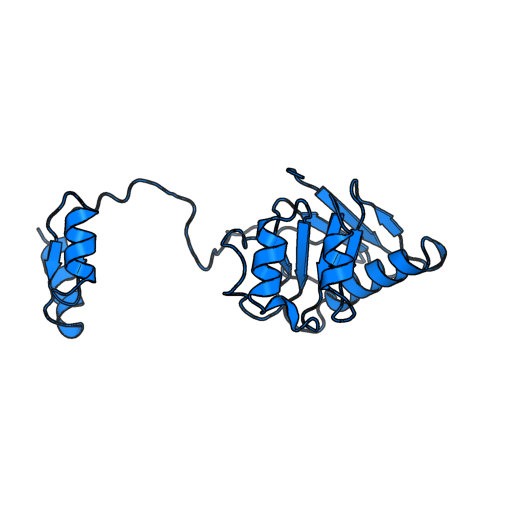 N N . GLY A 1 186 ? -23.256 10.456 34.993 1.00 87.94 186 GLY A N 1
ATOM 1500 C CA . GLY A 1 186 ? -23.044 11.778 35.590 1.00 87.94 186 GLY A CA 1
ATOM 1501 C C . GLY A 1 186 ? -21.566 12.077 35.878 1.00 87.94 186 GLY A C 1
ATOM 1502 O O . GLY A 1 186 ? -21.253 12.741 36.865 1.00 87.94 186 GLY A O 1
ATOM 1503 N N . GLY A 1 187 ? -20.664 11.553 35.044 1.00 83.06 187 GLY A N 1
ATOM 1504 C CA . GLY A 1 187 ? -19.216 11.749 35.106 1.00 83.06 187 GLY A CA 1
ATOM 1505 C C . GLY A 1 187 ? -18.415 10.446 35.180 1.00 83.06 187 GLY A C 1
ATOM 1506 O O . GLY A 1 187 ? -18.860 9.440 35.742 1.00 83.06 187 GLY A O 1
ATOM 1507 N N . LYS A 1 188 ? -17.183 10.481 34.654 1.00 85.25 188 LYS A N 1
ATOM 1508 C CA . LYS A 1 188 ? -16.275 9.320 34.546 1.00 85.25 188 LYS A CA 1
ATOM 1509 C C . LYS A 1 188 ? -16.120 8.484 35.820 1.00 85.25 188 LYS A C 1
ATOM 1511 O O . LYS A 1 188 ? -16.014 7.264 35.742 1.00 85.25 188 LYS A O 1
ATOM 1516 N N . SER A 1 189 ? -16.118 9.123 36.991 1.00 85.69 189 SER A N 1
ATOM 1517 C CA . SER A 1 189 ? -15.876 8.458 38.278 1.00 85.69 189 SER A CA 1
ATOM 1518 C C . SER A 1 189 ? -16.977 7.461 38.654 1.00 85.69 189 SER A C 1
ATOM 1520 O O . SER A 1 189 ? -16.711 6.521 39.394 1.00 85.69 189 SER A O 1
ATOM 1522 N N . ASN A 1 190 ? -18.189 7.633 38.119 1.00 87.69 190 ASN A N 1
ATOM 1523 C CA . ASN A 1 190 ? -19.362 6.824 38.458 1.00 87.69 190 ASN A CA 1
ATOM 1524 C C . ASN A 1 190 ? -19.621 5.682 37.464 1.00 87.69 190 ASN A C 1
ATOM 1526 O O . ASN A 1 190 ? -20.483 4.836 37.708 1.00 87.69 190 ASN A O 1
ATOM 1530 N N . VAL A 1 191 ? -18.899 5.652 36.338 1.00 86.56 191 VAL A N 1
ATOM 1531 C CA . VAL A 1 191 ? -19.101 4.664 35.266 1.00 86.56 191 VAL A CA 1
ATOM 1532 C C . VAL A 1 191 ? -18.893 3.248 35.801 1.00 86.56 191 VAL A C 1
ATOM 1534 O O . VAL A 1 191 ? -19.727 2.372 35.585 1.00 86.56 191 VAL A O 1
ATOM 1537 N N . TYR A 1 192 ? -17.825 3.037 36.574 1.00 86.06 192 TYR A N 1
ATOM 1538 C CA . TYR A 1 192 ? -17.514 1.734 37.163 1.00 86.06 192 TYR A CA 1
ATOM 1539 C C . TYR A 1 192 ? -18.619 1.234 38.109 1.00 86.06 192 TYR A C 1
ATOM 1541 O O . TYR A 1 192 ? -19.048 0.083 38.016 1.00 86.06 192 TYR A O 1
ATOM 1549 N N . ASP A 1 193 ? -19.128 2.106 38.981 1.00 86.44 193 ASP A N 1
ATOM 1550 C CA . ASP A 1 193 ? -20.186 1.754 39.933 1.00 86.44 193 ASP A CA 1
ATOM 1551 C C . ASP A 1 193 ? -21.511 1.435 39.236 1.00 86.44 193 ASP A C 1
ATOM 1553 O O . ASP A 1 193 ? -22.233 0.526 39.658 1.00 86.44 193 ASP A O 1
ATOM 1557 N N . LYS A 1 194 ? -21.830 2.153 38.154 1.00 86.88 194 LYS A N 1
ATOM 1558 C CA . LYS A 1 194 ? -23.013 1.891 37.327 1.00 86.88 194 LYS A CA 1
ATOM 1559 C C . LYS A 1 194 ? -22.917 0.544 36.614 1.00 86.88 194 LYS A C 1
ATOM 1561 O O . LYS A 1 194 ? -23.862 -0.235 36.705 1.00 86.88 194 LYS A O 1
ATOM 1566 N N . ILE A 1 195 ? -21.768 0.224 36.014 1.00 85.44 195 ILE A N 1
ATOM 1567 C CA . ILE A 1 195 ? -21.524 -1.087 35.386 1.00 85.44 195 ILE A CA 1
ATOM 1568 C C . ILE A 1 195 ? -21.684 -2.206 36.418 1.00 85.44 195 ILE A C 1
ATOM 1570 O O . ILE A 1 195 ? -22.387 -3.184 36.179 1.00 85.44 195 ILE A O 1
ATOM 1574 N N . ARG A 1 196 ? -21.082 -2.049 37.602 1.00 85.31 196 ARG A N 1
ATOM 1575 C CA . ARG A 1 196 ? -21.177 -3.055 38.664 1.00 85.31 196 ARG A CA 1
ATOM 1576 C C . ARG A 1 196 ? -22.621 -3.293 39.112 1.00 85.31 196 ARG A C 1
ATOM 1578 O O . ARG A 1 196 ? -22.977 -4.438 39.362 1.00 85.31 196 ARG A O 1
ATOM 1585 N N . LYS A 1 197 ? -23.441 -2.244 39.228 1.00 82.31 197 LYS A N 1
ATOM 1586 C CA . LYS A 1 197 ? -24.867 -2.375 39.578 1.00 82.31 197 LYS A CA 1
ATOM 1587 C C . LYS A 1 197 ? -25.676 -3.040 38.463 1.00 82.31 197 LYS A C 1
ATOM 1589 O O . LYS A 1 197 ? -26.523 -3.867 38.774 1.00 82.31 197 LYS A O 1
ATOM 1594 N N . ALA A 1 198 ? -25.386 -2.716 37.204 1.00 77.31 198 ALA A N 1
ATOM 1595 C CA . ALA A 1 198 ? -26.066 -3.292 36.046 1.00 77.31 198 ALA A CA 1
ATOM 1596 C C . ALA A 1 198 ? -25.789 -4.799 35.878 1.00 77.31 198 ALA A C 1
ATOM 1598 O O . ALA A 1 198 ? -26.684 -5.538 35.493 1.00 77.31 198 ALA A O 1
ATOM 1599 N N . CYS A 1 199 ? -24.588 -5.279 36.223 1.00 63.72 199 CYS A N 1
ATOM 1600 C CA . CYS A 1 199 ? -24.225 -6.702 36.112 1.00 63.72 199 CYS A CA 1
ATOM 1601 C C . CYS A 1 199 ? -24.742 -7.602 37.254 1.00 63.72 199 CYS A C 1
ATOM 1603 O O . CYS A 1 199 ? -24.518 -8.809 37.211 1.00 63.72 199 CYS A O 1
ATOM 1605 N N . ILE A 1 200 ? -25.343 -7.037 38.309 1.00 57.91 200 ILE A N 1
ATOM 1606 C CA . ILE A 1 200 ? -25.817 -7.775 39.500 1.00 57.91 200 ILE A CA 1
ATOM 1607 C C . ILE A 1 200 ? -27.363 -7.896 39.507 1.00 57.91 200 ILE A C 1
ATOM 1609 O O . ILE A 1 200 ? -27.935 -8.425 40.459 1.00 57.91 200 ILE A O 1
ATOM 1613 N N . GLY A 1 201 ? -28.036 -7.415 38.456 1.00 48.69 201 GLY A N 1
ATOM 1614 C CA . GLY A 1 201 ? -29.492 -7.493 38.271 1.00 48.69 201 GLY A CA 1
ATOM 1615 C C . GLY A 1 201 ? -29.953 -8.764 37.577 1.00 48.69 201 GLY A C 1
ATOM 1616 O O . GLY A 1 201 ? -29.253 -9.204 36.640 1.00 48.69 201 GLY A O 1
#

Sequence (201 aa):
MIGKYEIEIYNNRVHYFLTVKRNITILQGNSATGKTELIRLIGDYEQNGMSSGVTVRSEVRCTVLTNIDWKLRLNALHGTIIFIDETAGFIKSKEFAECVRGSDNYFVIVTRDDLSQLPYSIEEIYGLRTDTSKYQVFRKVYNETYKLYNTDTVRPIKPDMVITEDSNSGHQCFEQIFDCPCETAGGKSNVYDKIRKACIG

Foldseek 3Di:
DAAKKWKWKDAPQAIEIDIFHDQEEEAADDPPQCLVVVLVRLALCVVQNCVSRMDMDIPFAEDEAAQPVRVVVLVVDARHEYEYEQNRPCLLPLVVQVSSVPGNYHYYYYDNDDNVNHPPPYDHYFDFDDDVPRYSYSPDPPDDPPPVDDPPDPPPPADQEAEAQACDPVQVVVVVVYPHHYYYLPHPVRRVVVVVVVVVD